Protein AF-A0A7X8X0U8-F1 (afdb_monomer_lite)

Secondary structure (DSSP, 8-state):
-GGGS-HHHHHHHHHHHHHHHHHH--SS--TTTT-TTSPEEEEESS--TTS-HHHHHT--TTT-EEEEEEEETTEEEEEEEEEEEEEE-SB-SSEEEEEEEEEESSSEES-SEEEEEETTS-EE--EEEEEEEEEEEEEEEEEEEEEEEEEEEE--------------EEEEEEEEEEEEEEEEEEEEEEEEEE-SPEEPSEEEEEEEEEE--TT--EEEEEEETTEE-TTSEEEB----EEEEEE--S-SSS-EEEEEEE--TTS-TT-TT-EEEETTSS-BPPEEEEEE-SSEEEEEEE-TT-SEEEEEE--TTPPP---SHHHH--

Foldseek 3Di:
DLVPDDPVVNVVVVVVVVVVVVVVPPDDDPPVVPPQFDKDKDFALDDDPPDDPLCVVQADSLQGKIWIATGHRNDGDGTQKMKGWRDWQQEDQFKTKTKIKMFGQFWFFPFPDKFKAFPVRDTDDWAKFKWWKDKDKDWDWAFDKDKDKDWDFDDDDDDDDDDDPDDTPTDIDIDIDGPGTDIDIDIDIDIGTDPRDTDGGGMIIMMMMTTDFSPTKIQMWTHDPNDTSRRHHIHDNPQPDKDKDFAPDDDFQAKDKDKAFDDPLADQQNQFKWKAAPVRRDTWAKAFPDDDRTITTMITRPRGDRIMMITGNDPPGGHPHDPVRRPPD

Radius of gyration: 32.29 Å; chains: 1; bounding box: 114×50×85 Å

pLDDT: mean 85.49, std 15.56, range [40.06, 98.56]

Structure (mmCIF, N/CA/C/O backbone):
data_AF-A0A7X8X0U8-F1
#
_entry.id   AF-A0A7X8X0U8-F1
#
loop_
_atom_site.group_PDB
_atom_site.id
_atom_site.type_symbol
_atom_site.label_atom_id
_atom_site.label_alt_id
_atom_site.label_comp_id
_atom_site.label_asym_id
_atom_site.label_entity_id
_atom_site.label_seq_id
_atom_site.pdbx_PDB_ins_code
_atom_site.Cartn_x
_atom_site.Cartn_y
_atom_site.Cartn_z
_atom_site.occupancy
_atom_site.B_iso_or_equiv
_atom_site.auth_seq_id
_atom_site.auth_comp_id
_atom_site.auth_asym_id
_atom_site.auth_atom_id
_atom_site.pdbx_PDB_model_num
ATOM 1 N N . MET A 1 1 ? -53.516 28.487 -14.483 1.00 54.44 1 MET A N 1
ATOM 2 C CA . MET A 1 1 ? -54.198 27.291 -15.034 1.00 54.44 1 MET A CA 1
ATOM 3 C C . MET A 1 1 ? -54.128 26.063 -14.123 1.00 54.44 1 MET A C 1
ATOM 5 O O . MET A 1 1 ? -55.122 25.364 -14.044 1.00 54.44 1 MET A O 1
ATOM 9 N N . VAL A 1 2 ? -53.037 25.809 -13.385 1.00 51.28 2 VAL A N 1
ATOM 10 C CA . VAL A 1 2 ? -52.905 24.590 -12.548 1.00 51.28 2 VAL A CA 1
ATOM 11 C C . VAL A 1 2 ? -53.812 24.581 -11.302 1.00 51.28 2 VAL A C 1
ATOM 13 O O . VAL A 1 2 ? -54.272 23.524 -10.877 1.00 51.28 2 VAL A O 1
ATOM 16 N N . ASN A 1 3 ? -54.145 25.741 -10.724 1.00 54.94 3 ASN A N 1
ATOM 17 C CA . ASN A 1 3 ? -54.883 25.795 -9.450 1.00 54.94 3 ASN A CA 1
ATOM 18 C C . ASN A 1 3 ? -56.341 25.307 -9.508 1.00 54.94 3 ASN A C 1
ATOM 20 O O . ASN A 1 3 ? -56.865 24.917 -8.469 1.00 54.94 3 ASN A O 1
ATOM 24 N N . THR A 1 4 ? -56.959 25.239 -10.688 1.00 61.75 4 THR A N 1
ATOM 25 C CA . THR A 1 4 ? -58.353 24.790 -10.877 1.00 61.75 4 THR A CA 1
ATOM 26 C C . THR A 1 4 ? -58.488 23.314 -11.262 1.00 61.75 4 THR A C 1
ATOM 28 O O . THR A 1 4 ? -59.598 22.847 -11.483 1.00 61.75 4 THR A O 1
ATOM 31 N N . MET A 1 5 ? -57.381 22.576 -11.369 1.00 64.19 5 MET A N 1
ATOM 32 C CA . MET A 1 5 ? -57.392 21.162 -11.764 1.00 64.19 5 MET A CA 1
ATOM 33 C C . MET A 1 5 ? -57.699 20.245 -10.569 1.00 64.19 5 MET A C 1
ATOM 35 O O . MET A 1 5 ? -57.265 20.528 -9.443 1.00 64.19 5 MET A O 1
ATOM 39 N N . ASP A 1 6 ? -58.419 19.144 -10.810 1.00 80.00 6 ASP A N 1
ATOM 40 C CA . ASP A 1 6 ? -58.679 18.136 -9.779 1.00 80.00 6 ASP A CA 1
ATOM 41 C C . ASP A 1 6 ? -57.383 17.396 -9.389 1.00 80.00 6 ASP A C 1
ATOM 43 O O . ASP A 1 6 ? -56.365 17.450 -10.087 1.00 80.00 6 ASP A O 1
ATOM 47 N N . LYS A 1 7 ? -57.392 16.735 -8.228 1.00 69.31 7 LYS A N 1
ATOM 48 C CA . LYS A 1 7 ? -56.208 16.091 -7.645 1.00 69.31 7 LYS A CA 1
ATOM 49 C C . LYS A 1 7 ? -55.600 15.003 -8.546 1.00 69.31 7 LYS A C 1
ATOM 51 O O . LYS A 1 7 ? -54.378 14.949 -8.648 1.00 69.31 7 LYS A O 1
ATOM 56 N N . GLN A 1 8 ? -56.405 14.175 -9.214 1.00 64.38 8 GLN A N 1
ATOM 57 C CA . GLN A 1 8 ? -55.912 13.191 -10.183 1.00 64.38 8 GLN A CA 1
ATOM 58 C C . GLN A 1 8 ? -55.347 13.864 -11.433 1.00 64.38 8 GLN A C 1
ATOM 60 O O . GLN A 1 8 ? -54.286 13.459 -11.908 1.00 64.38 8 GLN A O 1
ATOM 65 N N . THR A 1 9 ? -55.982 14.929 -11.931 1.00 63.75 9 THR A N 1
ATOM 66 C CA . THR A 1 9 ? -55.455 15.653 -13.098 1.00 63.75 9 THR A CA 1
ATOM 67 C C . THR A 1 9 ? -54.139 16.365 -12.779 1.00 63.75 9 THR A C 1
ATOM 69 O O . THR A 1 9 ? -53.249 16.404 -13.623 1.00 63.75 9 THR A O 1
ATOM 72 N N . LYS A 1 10 ? -53.971 16.893 -11.557 1.00 64.69 10 LYS A N 1
ATOM 73 C CA . LYS A 1 10 ? -52.706 17.492 -11.089 1.00 64.69 10 LYS A CA 1
ATOM 74 C C . LYS A 1 10 ? -51.582 16.464 -11.002 1.00 64.69 10 LYS A C 1
ATOM 76 O O . LYS A 1 10 ? -50.473 16.760 -11.434 1.00 64.69 10 LYS A O 1
ATOM 81 N N . ILE A 1 11 ? -51.872 15.266 -10.492 1.00 65.75 11 ILE A N 1
ATOM 82 C CA . ILE A 1 11 ? -50.902 14.163 -10.437 1.00 65.75 11 ILE A CA 1
ATOM 83 C C . ILE A 1 11 ? -50.503 13.742 -11.857 1.00 65.75 11 ILE A C 1
ATOM 85 O O . ILE A 1 11 ? -49.314 13.640 -12.140 1.00 65.75 11 ILE A O 1
ATOM 89 N N . GLY A 1 12 ? -51.467 13.594 -12.772 1.00 66.31 12 GLY A N 1
ATOM 90 C CA . GLY A 1 12 ? -51.188 13.279 -14.177 1.00 66.31 12 GLY A CA 1
ATOM 91 C C . GLY A 1 12 ? -50.388 14.369 -14.902 1.00 66.31 12 GLY A C 1
ATOM 92 O O . GLY A 1 12 ? -49.501 14.059 -15.693 1.00 66.31 12 GLY A O 1
ATOM 93 N N . PHE A 1 13 ? -50.644 15.644 -14.598 1.00 62.53 13 PHE A N 1
ATOM 94 C CA . PHE A 1 13 ? -49.919 16.770 -15.192 1.00 62.53 13 PHE A CA 1
ATOM 95 C C . PHE A 1 13 ? -48.481 16.881 -14.665 1.00 62.53 13 PHE A C 1
ATOM 97 O O . PHE A 1 13 ? -47.566 17.110 -15.451 1.00 62.53 13 PHE A O 1
ATOM 104 N N . LEU A 1 14 ? -48.253 16.644 -13.365 1.00 61.97 14 LEU A N 1
ATOM 105 C CA . LEU A 1 14 ? -46.899 16.517 -12.814 1.00 61.97 14 LEU A CA 1
ATOM 106 C C . LEU A 1 14 ? -46.156 15.333 -13.442 1.00 61.97 14 LEU A C 1
ATOM 108 O O . LEU A 1 14 ? -45.007 15.491 -13.836 1.00 61.97 14 LEU A O 1
ATOM 112 N N . PHE A 1 15 ? -46.816 14.185 -13.607 1.00 61.56 15 PHE A N 1
ATOM 113 C CA . PHE A 1 15 ? -46.208 13.004 -14.223 1.00 61.56 15 PHE A CA 1
ATOM 114 C C . PHE A 1 15 ? -45.831 13.241 -15.697 1.00 61.56 15 PHE A C 1
ATOM 116 O O . PHE A 1 15 ? -44.768 12.814 -16.135 1.00 61.56 15 PHE A O 1
ATOM 123 N N . MET A 1 16 ? -46.649 13.984 -16.458 1.00 58.84 16 MET A N 1
ATOM 124 C CA . MET A 1 16 ? -46.323 14.368 -17.840 1.00 58.84 16 MET A CA 1
ATOM 125 C C . MET A 1 16 ? -45.192 15.396 -17.939 1.00 58.84 16 MET A C 1
ATOM 127 O O . MET A 1 16 ? -44.377 15.293 -18.851 1.00 58.84 16 MET A O 1
ATOM 131 N N . ILE A 1 17 ? -45.099 16.355 -17.011 1.00 64.75 17 ILE A N 1
ATOM 132 C CA . ILE A 1 17 ? -43.946 17.269 -16.949 1.00 64.75 17 ILE A CA 1
ATOM 133 C C . ILE A 1 17 ? -42.670 16.480 -16.626 1.00 64.75 17 ILE A C 1
ATOM 135 O O . ILE A 1 17 ? -41.650 16.690 -17.272 1.00 64.75 17 ILE A O 1
ATOM 139 N N . PHE A 1 18 ? -42.741 15.524 -15.698 1.00 57.84 18 PHE A N 1
ATOM 140 C CA . PHE A 1 18 ? -41.637 14.614 -15.382 1.00 57.84 18 PHE A CA 1
ATOM 141 C C . PHE A 1 18 ? -41.190 13.788 -16.598 1.00 57.84 18 PHE A C 1
ATOM 143 O O . PHE A 1 18 ? -39.995 13.690 -16.865 1.00 57.84 18 PHE A O 1
ATOM 150 N N . LEU A 1 19 ? -42.138 13.244 -17.370 1.00 54.75 19 LEU A N 1
ATOM 151 C CA . LEU A 1 19 ? -41.837 12.487 -18.587 1.00 54.75 19 LEU A CA 1
ATOM 152 C C . LEU A 1 19 ? -41.212 13.378 -19.674 1.00 54.75 19 LEU A C 1
ATOM 154 O O . LEU A 1 19 ? -40.294 12.954 -20.370 1.00 54.75 19 LEU A O 1
ATOM 158 N N . ALA A 1 20 ? -41.676 14.625 -19.798 1.00 55.94 20 ALA A N 1
ATOM 159 C CA . ALA A 1 20 ? -41.138 15.592 -20.750 1.00 55.94 20 ALA A CA 1
ATOM 160 C C . ALA A 1 20 ? -39.716 16.047 -20.379 1.00 55.94 20 ALA A C 1
ATOM 162 O O . ALA A 1 20 ? -38.876 16.171 -21.264 1.00 55.94 20 ALA A O 1
ATOM 163 N N . VAL A 1 21 ? -39.412 16.235 -19.090 1.00 56.56 21 VAL A N 1
ATOM 164 C CA . VAL A 1 21 ? -38.047 16.550 -18.629 1.00 56.56 21 VAL A CA 1
ATOM 165 C C . VAL A 1 21 ? -37.110 15.358 -18.848 1.00 56.56 21 VAL A C 1
ATOM 167 O O . VAL A 1 21 ? -36.001 15.552 -19.332 1.00 56.56 21 VAL A O 1
ATOM 170 N N . ALA A 1 22 ? -37.566 14.124 -18.606 1.00 54.00 22 ALA A N 1
ATOM 171 C CA . ALA A 1 22 ? -36.782 12.918 -18.894 1.00 54.00 22 ALA A CA 1
ATOM 172 C C . ALA A 1 22 ? -36.497 12.721 -20.400 1.00 54.00 22 ALA A C 1
ATOM 174 O O . ALA A 1 22 ? -35.446 12.201 -20.762 1.00 54.00 22 ALA A O 1
ATOM 175 N N . LEU A 1 23 ? -37.405 13.162 -21.283 1.00 50.59 23 LEU A N 1
ATOM 176 C CA . LEU A 1 23 ? -37.258 13.054 -22.741 1.00 50.59 23 LEU A CA 1
ATOM 177 C C . LEU A 1 23 ? -36.389 14.157 -23.372 1.00 50.59 23 LEU A C 1
ATOM 179 O O . LEU A 1 23 ? -35.882 13.955 -24.470 1.00 50.59 23 LEU A O 1
ATOM 183 N N . PHE A 1 24 ? -36.196 15.307 -22.715 1.00 48.81 24 PHE A N 1
ATOM 184 C CA . PHE A 1 24 ? -35.414 16.427 -23.270 1.00 48.81 24 PHE A CA 1
ATOM 185 C C . PHE A 1 24 ? -33.920 16.413 -22.904 1.00 48.81 24 PHE A C 1
ATOM 187 O O . PHE A 1 24 ? -33.160 17.199 -23.465 1.00 48.81 24 PHE A O 1
ATOM 194 N N . VAL A 1 25 ? -33.477 15.515 -22.017 1.00 47.53 25 VAL A N 1
ATOM 195 C CA . VAL A 1 25 ? -32.057 15.372 -21.620 1.00 47.53 25 VAL A CA 1
ATOM 196 C C . VAL A 1 25 ? -31.342 14.264 -22.422 1.00 47.53 25 VAL A C 1
ATOM 198 O O . VAL A 1 25 ? -30.191 13.937 -22.160 1.00 47.53 25 VAL A O 1
ATOM 201 N N . SER A 1 26 ? -31.975 13.696 -23.457 1.00 45.81 26 SER A N 1
ATOM 202 C CA . SER A 1 26 ? -31.364 12.660 -24.301 1.00 45.81 26 SER A CA 1
ATOM 203 C C . SER A 1 26 ? -30.387 13.243 -25.334 1.00 45.81 26 SER A C 1
ATOM 205 O O . SER A 1 26 ? -30.627 13.206 -26.541 1.00 45.81 26 SER A O 1
ATOM 207 N N . ALA A 1 27 ? -29.269 13.770 -24.851 1.00 42.53 27 ALA A N 1
ATOM 208 C CA . ALA A 1 27 ? -28.012 13.783 -25.580 1.00 42.53 27 ALA A CA 1
ATOM 209 C C . ALA A 1 27 ? -26.990 13.046 -24.699 1.00 42.53 27 ALA A C 1
ATOM 211 O O . ALA A 1 27 ? -26.450 13.600 -23.752 1.00 42.53 27 ALA A O 1
ATOM 212 N N . GLU A 1 28 ? -26.828 11.753 -24.986 1.00 47.66 28 GLU A N 1
ATOM 213 C CA . GLU A 1 28 ? -25.735 10.865 -24.543 1.00 47.66 28 GLU A CA 1
ATOM 214 C C . GLU A 1 28 ? -25.549 10.555 -23.046 1.00 47.66 28 GLU A C 1
ATOM 216 O O . GLU A 1 28 ? -24.539 9.969 -22.669 1.00 47.66 28 GLU A O 1
ATOM 221 N N . VAL A 1 29 ? -26.536 10.822 -22.192 1.00 45.25 29 VAL A N 1
ATOM 222 C CA . VAL A 1 29 ? -26.504 10.343 -20.799 1.00 45.25 29 VAL A CA 1
ATOM 223 C C . VAL A 1 29 ? -26.974 8.883 -20.751 1.00 45.25 29 VAL A C 1
ATOM 225 O O . VAL A 1 29 ? -28.044 8.543 -21.268 1.00 45.25 29 VAL A O 1
ATOM 228 N N . SER A 1 30 ? -26.169 7.993 -20.169 1.00 49.19 30 SER A N 1
ATOM 229 C CA . SER A 1 30 ? -26.500 6.566 -20.080 1.00 49.19 30 SER A CA 1
ATOM 2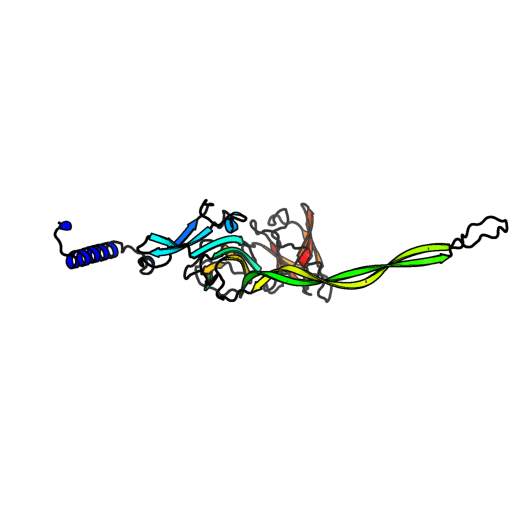30 C C . SER A 1 30 ? -27.775 6.364 -19.245 1.00 49.19 30 SER A C 1
ATOM 232 O O . SER A 1 30 ? -28.005 7.064 -18.262 1.00 49.19 30 SER A O 1
ATOM 234 N N . ALA A 1 31 ? -28.631 5.393 -19.589 1.00 49.25 31 ALA A N 1
ATOM 235 C CA . ALA A 1 31 ? -29.914 5.178 -18.897 1.00 49.25 31 ALA A CA 1
ATOM 236 C C . ALA A 1 31 ? -29.784 4.914 -17.375 1.00 49.25 31 ALA A C 1
ATOM 238 O O . ALA A 1 31 ? -30.769 5.020 -16.644 1.00 49.25 31 ALA A O 1
ATOM 239 N N . LEU A 1 32 ? -28.578 4.592 -16.892 1.00 47.44 32 LEU A N 1
ATOM 240 C CA . LEU A 1 32 ? -28.264 4.394 -15.477 1.00 47.44 32 LEU A CA 1
ATOM 241 C C . LEU A 1 32 ? -28.114 5.721 -14.703 1.00 47.44 32 LEU A C 1
ATOM 243 O O . LEU A 1 32 ? -28.399 5.763 -13.508 1.00 47.44 32 LEU A O 1
ATOM 247 N N . GLU A 1 33 ? -27.728 6.808 -15.374 1.00 50.94 33 GLU A N 1
ATOM 248 C CA . GLU A 1 33 ? -27.554 8.151 -14.790 1.00 50.94 33 GLU A CA 1
ATOM 249 C C . GLU A 1 33 ? -28.877 8.919 -14.629 1.00 50.94 33 GLU A C 1
ATOM 251 O O . GLU A 1 33 ? -28.925 9.949 -13.963 1.00 50.94 33 GLU A O 1
ATOM 256 N N . LEU A 1 34 ? -29.980 8.400 -15.178 1.00 58.16 34 LEU A N 1
ATOM 257 C CA . LEU A 1 34 ? -31.311 9.006 -15.061 1.00 58.16 34 LEU A CA 1
ATOM 258 C C . LEU A 1 34 ? -32.168 8.414 -13.933 1.00 58.16 34 LEU A C 1
ATOM 260 O O . LEU A 1 34 ? -33.324 8.809 -13.798 1.00 58.16 34 LEU A O 1
ATOM 264 N N . ASN A 1 35 ? -31.652 7.481 -13.122 1.00 70.62 35 ASN A N 1
ATOM 265 C CA . ASN A 1 35 ? -32.409 6.932 -11.997 1.00 70.62 35 ASN A CA 1
ATOM 266 C C . ASN A 1 35 ? -32.387 7.908 -10.798 1.00 70.62 35 ASN A C 1
ATOM 268 O O . ASN A 1 35 ? -31.367 7.985 -10.113 1.00 70.62 35 ASN A O 1
ATOM 272 N N . PRO A 1 36 ? -33.504 8.592 -10.471 1.00 70.50 36 PRO A N 1
ATOM 273 C CA . PRO A 1 36 ? -33.565 9.566 -9.373 1.00 70.50 36 PRO A CA 1
ATOM 274 C C . PRO A 1 36 ? -33.383 8.964 -7.972 1.00 70.50 36 PRO A C 1
ATOM 276 O O . PRO A 1 36 ? -33.375 9.714 -6.995 1.00 70.50 36 PRO A O 1
ATOM 279 N N . PHE A 1 37 ? -33.309 7.635 -7.870 1.00 74.44 37 PHE A N 1
ATOM 280 C CA . PHE A 1 37 ? -33.141 6.882 -6.627 1.00 74.44 37 PHE A CA 1
ATOM 281 C C . PHE A 1 37 ? -31.811 6.123 -6.562 1.00 74.44 37 PHE A C 1
ATOM 283 O O . PHE A 1 37 ? -31.564 5.403 -5.596 1.00 74.44 37 PHE A O 1
ATOM 290 N N . ALA A 1 38 ? -30.966 6.214 -7.593 1.00 81.06 38 ALA A N 1
ATOM 291 C CA . ALA A 1 38 ? -29.637 5.623 -7.528 1.00 81.06 38 ALA A CA 1
ATOM 292 C C . ALA A 1 38 ? -28.764 6.463 -6.597 1.00 81.06 38 ALA A C 1
ATOM 294 O O . ALA A 1 38 ? -28.714 7.676 -6.760 1.00 81.06 38 ALA A O 1
ATOM 295 N N . ASN A 1 39 ? -28.055 5.812 -5.671 1.00 87.69 39 ASN A N 1
ATOM 296 C CA . ASN A 1 39 ? -27.089 6.475 -4.794 1.00 87.69 39 ASN A CA 1
ATOM 297 C C . ASN A 1 39 ? -26.143 7.377 -5.602 1.00 87.69 39 ASN A C 1
ATOM 299 O O . ASN A 1 39 ? -25.750 7.026 -6.725 1.00 87.69 39 ASN A O 1
ATOM 303 N N . SER A 1 40 ? -25.754 8.508 -5.028 1.00 90.69 40 SER A N 1
ATOM 304 C CA . SER A 1 40 ? -24.788 9.424 -5.620 1.00 90.69 40 SER A CA 1
ATOM 305 C C . SER A 1 40 ? -23.364 9.063 -5.199 1.00 90.69 40 SER A C 1
ATOM 307 O O . SER A 1 40 ? -23.134 8.405 -4.182 1.00 90.69 40 SER A O 1
ATOM 309 N N . LYS A 1 41 ? -22.410 9.473 -6.038 1.00 93.50 41 LYS A N 1
ATOM 310 C CA . LYS A 1 41 ? -20.974 9.449 -5.769 1.00 93.50 41 LYS A CA 1
ATOM 311 C C . LYS A 1 41 ? -20.456 10.858 -6.021 1.00 93.50 41 LYS A C 1
ATOM 313 O O . LYS A 1 41 ? -20.631 11.361 -7.130 1.00 93.50 41 LYS A O 1
ATOM 318 N N . THR A 1 42 ? -19.791 11.440 -5.034 1.00 93.56 42 THR A N 1
ATOM 319 C CA . THR A 1 42 ? -19.212 12.780 -5.125 1.00 93.56 42 THR A CA 1
ATOM 320 C C . THR A 1 42 ? -17.737 12.719 -4.753 1.00 93.56 42 THR A C 1
ATOM 322 O O . THR A 1 42 ? -17.389 12.259 -3.670 1.00 93.56 42 THR A O 1
ATOM 325 N N . PHE A 1 43 ? -16.870 13.182 -5.652 1.00 94.88 43 PHE A N 1
ATOM 326 C CA . PHE A 1 43 ? -15.442 13.337 -5.389 1.00 94.88 43 PHE A CA 1
ATOM 327 C C . PHE A 1 43 ? -15.161 14.720 -4.805 1.00 94.88 43 PHE A C 1
ATOM 329 O O . PHE A 1 43 ? -15.627 15.732 -5.336 1.00 94.88 43 PHE A O 1
ATOM 336 N N . VAL A 1 44 ? -14.394 14.767 -3.720 1.00 94.88 44 VAL A N 1
ATOM 337 C CA . VAL A 1 44 ? -14.046 16.000 -3.023 1.00 94.88 44 VAL A CA 1
ATOM 338 C C . VAL A 1 44 ? -12.520 16.100 -2.881 1.00 94.88 44 VAL A C 1
ATOM 340 O O . VAL A 1 44 ? -11.941 15.388 -2.064 1.00 94.88 44 VAL A O 1
ATOM 343 N N . PRO A 1 45 ? -11.852 16.978 -3.653 1.00 93.38 45 PRO A N 1
ATOM 344 C CA . PRO A 1 45 ? -10.387 17.072 -3.678 1.00 93.38 45 PRO A CA 1
ATOM 345 C C . PRO A 1 45 ? -9.785 17.831 -2.487 1.00 93.38 45 PRO A C 1
ATOM 347 O O . PRO A 1 45 ? -8.569 17.884 -2.343 1.00 93.38 45 PRO A O 1
ATOM 350 N N . GLU A 1 46 ? -10.615 18.451 -1.650 1.00 94.00 46 GLU A N 1
ATOM 351 C CA . GLU A 1 46 ? -10.200 19.281 -0.519 1.00 94.00 46 GLU A CA 1
ATOM 352 C C . GLU A 1 46 ? -11.029 18.933 0.717 1.00 94.00 46 GLU A C 1
ATOM 354 O O . GLU A 1 46 ? -12.187 18.521 0.608 1.00 94.00 46 GLU A O 1
ATOM 359 N N . LEU A 1 47 ? -10.457 19.138 1.902 1.00 93.19 47 LEU A N 1
ATOM 360 C CA . LEU A 1 47 ? -11.179 18.914 3.147 1.00 93.19 47 LEU A CA 1
ATOM 361 C C . LEU A 1 47 ? -12.377 19.848 3.280 1.00 93.19 47 LEU A C 1
ATOM 363 O O . LEU A 1 47 ? -12.287 21.055 3.053 1.00 93.19 47 LEU A O 1
ATOM 367 N N . LYS A 1 48 ? -13.491 19.281 3.736 1.00 92.62 48 LYS A N 1
ATOM 368 C CA . LYS A 1 48 ? -14.679 20.030 4.135 1.00 92.62 48 LYS A CA 1
ATOM 369 C C . LYS A 1 48 ? -14.975 19.808 5.608 1.00 92.62 48 LYS A C 1
ATOM 371 O O . LYS A 1 48 ? -14.650 18.770 6.182 1.00 92.62 48 LYS A O 1
ATOM 376 N N . GLU A 1 49 ? -15.608 20.804 6.216 1.00 91.31 49 GLU A N 1
ATOM 377 C CA . GLU A 1 49 ? -15.968 20.781 7.636 1.00 91.31 49 GLU A CA 1
ATOM 378 C C . GLU A 1 49 ? -16.880 19.594 7.975 1.00 91.31 49 GLU A C 1
ATOM 380 O O . GLU A 1 49 ? -16.710 18.964 9.016 1.00 91.31 49 GLU A O 1
ATOM 385 N N . ASP A 1 50 ? -17.775 19.234 7.053 1.00 89.69 50 ASP A N 1
ATOM 386 C CA . ASP A 1 50 ? -18.763 18.168 7.201 1.00 89.69 50 ASP A CA 1
ATOM 387 C C . ASP A 1 50 ? -18.212 16.748 6.968 1.00 89.69 50 ASP A C 1
ATOM 389 O O . ASP A 1 50 ? -18.980 15.792 7.031 1.00 89.69 50 ASP A O 1
ATOM 393 N N . MET A 1 51 ? -16.919 16.578 6.676 1.00 92.94 51 MET A N 1
ATOM 394 C CA . MET A 1 51 ? -16.271 15.259 6.587 1.00 92.94 51 MET A CA 1
ATOM 395 C C . MET A 1 51 ? -16.011 14.656 7.970 1.00 92.94 51 MET A C 1
ATOM 397 O O . MET A 1 51 ? -15.833 15.396 8.940 1.00 92.94 51 MET A O 1
ATOM 401 N N . SER A 1 52 ? -15.917 13.325 8.051 1.00 95.38 52 SER A N 1
ATOM 402 C CA . SER A 1 52 ? -15.464 12.658 9.277 1.00 95.38 52 SER A CA 1
ATOM 403 C C . SER A 1 52 ? -14.055 13.099 9.692 1.00 95.38 52 SER A C 1
ATOM 405 O O . SER A 1 52 ? -13.147 13.168 8.861 1.00 95.38 52 SER A O 1
ATOM 407 N N . ASP A 1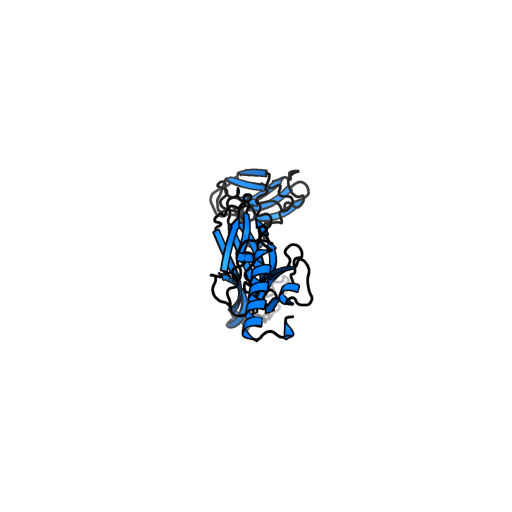 53 ? -13.856 13.345 10.989 1.00 96.75 53 ASP A N 1
ATOM 408 C CA . ASP A 1 53 ? -12.549 13.700 11.551 1.00 96.75 53 ASP A CA 1
ATOM 409 C C . ASP A 1 53 ? -11.521 12.574 11.373 1.00 96.75 53 ASP A C 1
ATOM 411 O O . ASP A 1 53 ? -10.353 12.854 11.105 1.00 96.75 53 ASP A O 1
ATOM 415 N N . PHE A 1 54 ? -11.968 11.314 11.385 1.00 96.81 54 PHE A N 1
ATOM 416 C CA . PHE A 1 54 ? -11.132 10.146 11.100 1.00 96.81 54 PHE A CA 1
ATOM 417 C C . PHE A 1 54 ? -10.450 10.218 9.725 1.00 96.81 54 PHE A C 1
ATOM 419 O O . PHE A 1 54 ? -9.283 9.850 9.582 1.00 96.81 54 PHE A O 1
ATOM 426 N N . LEU A 1 55 ? -11.154 10.736 8.710 1.00 95.38 55 LEU A N 1
ATOM 427 C CA . LEU A 1 55 ? -10.603 10.908 7.361 1.00 95.38 55 LEU A CA 1
ATOM 428 C C . LEU A 1 55 ? -9.722 12.154 7.233 1.00 95.38 55 LEU A C 1
ATOM 430 O O . LEU A 1 55 ? -8.859 12.192 6.358 1.00 95.38 55 LEU A O 1
ATOM 434 N N . LYS A 1 56 ? -9.935 13.171 8.079 1.00 94.81 56 LYS A N 1
ATOM 435 C CA . LYS A 1 56 ? -9.151 14.416 8.060 1.00 94.81 56 LYS A CA 1
ATOM 436 C C . LYS A 1 56 ? -7.727 14.214 8.569 1.00 94.81 56 LYS A C 1
ATOM 438 O O . LYS A 1 56 ? -6.840 14.932 8.120 1.00 94.81 56 LYS A O 1
ATOM 443 N N . GLU A 1 57 ? -7.525 13.268 9.487 1.00 93.88 57 GLU A N 1
ATOM 444 C CA . GLU A 1 57 ? -6.234 13.004 10.135 1.00 93.88 57 GLU A CA 1
ATOM 445 C C . GLU A 1 57 ? -5.109 12.714 9.128 1.00 93.88 57 GLU A C 1
ATOM 447 O O . GLU A 1 57 ? -4.055 13.336 9.204 1.00 93.88 57 GLU A O 1
ATOM 452 N N . ASP A 1 58 ? -5.378 11.860 8.134 1.00 91.38 58 ASP A N 1
ATOM 453 C CA . ASP A 1 58 ? -4.406 11.435 7.112 1.00 91.38 58 ASP A CA 1
ATOM 454 C C . ASP A 1 58 ? -4.861 11.821 5.703 1.00 91.38 58 ASP A C 1
ATOM 456 O O . ASP A 1 58 ? -4.694 11.079 4.730 1.00 91.38 58 ASP A O 1
ATOM 460 N N . PHE A 1 59 ? -5.519 12.973 5.585 1.00 94.00 59 PHE A N 1
ATOM 461 C CA . PHE A 1 59 ? -6.039 13.417 4.304 1.00 94.00 59 PHE A CA 1
ATOM 462 C C . PHE A 1 59 ? -4.916 13.640 3.290 1.00 94.00 59 PHE A C 1
ATOM 464 O O . PHE A 1 59 ? -4.032 14.479 3.477 1.00 94.00 59 PHE A O 1
ATOM 471 N N . ASN A 1 60 ? -5.015 12.942 2.161 1.00 92.75 60 ASN A N 1
ATOM 472 C CA . ASN A 1 60 ? -4.112 13.108 1.039 1.00 92.75 60 ASN A CA 1
ATOM 473 C C . ASN A 1 60 ? -4.821 13.859 -0.095 1.00 92.75 60 ASN A C 1
ATOM 475 O O . ASN A 1 60 ? -5.692 13.317 -0.778 1.00 92.75 60 ASN A O 1
ATOM 479 N N . SER A 1 61 ? -4.425 15.113 -0.326 1.00 92.12 61 SER A N 1
ATOM 480 C CA . SER A 1 61 ? -5.034 15.973 -1.352 1.00 92.12 61 SER A CA 1
ATOM 481 C C . SER A 1 61 ? -4.865 15.450 -2.778 1.00 92.12 61 SER A C 1
ATOM 483 O O . SER A 1 61 ? -5.636 15.833 -3.656 1.00 92.12 61 SER A O 1
ATOM 485 N N . LYS A 1 62 ? -3.900 14.552 -3.022 1.00 90.75 62 LYS A N 1
ATOM 486 C CA . LYS A 1 62 ? -3.749 13.876 -4.315 1.00 90.75 62 LYS A CA 1
ATOM 487 C C . LYS A 1 62 ? -4.941 12.969 -4.621 1.00 90.75 62 LYS A C 1
ATOM 489 O O . LYS A 1 62 ? -5.360 12.895 -5.772 1.00 90.75 62 LYS A O 1
ATOM 494 N N . TYR A 1 63 ? -5.469 12.291 -3.604 1.00 92.56 63 TYR A N 1
ATOM 495 C CA . TYR A 1 63 ? -6.516 11.284 -3.762 1.00 92.56 63 TYR A CA 1
ATOM 496 C C . TYR A 1 63 ? -7.893 11.758 -3.306 1.00 92.56 63 TYR A C 1
ATOM 498 O O . TYR A 1 63 ? -8.887 11.153 -3.690 1.00 92.56 63 TYR A O 1
ATOM 506 N N . GLY A 1 64 ? -7.983 12.830 -2.519 1.00 94.06 64 GLY A N 1
ATOM 507 C CA . GLY A 1 64 ? -9.258 13.388 -2.078 1.00 94.06 64 GLY A CA 1
ATOM 508 C C . GLY A 1 64 ? -10.117 12.409 -1.263 1.00 94.06 64 GLY A C 1
ATOM 509 O O . GLY A 1 64 ? -9.670 11.352 -0.819 1.00 94.06 64 GLY A O 1
ATOM 510 N N . VAL A 1 65 ? -11.388 12.766 -1.083 1.00 96.56 65 VAL A N 1
ATOM 511 C CA . VAL A 1 65 ? -12.406 11.932 -0.430 1.00 96.56 65 VAL A CA 1
ATOM 512 C C . VAL A 1 65 ? -13.524 11.632 -1.418 1.00 96.56 65 VAL A C 1
ATOM 514 O O . VAL A 1 65 ? -14.021 12.530 -2.099 1.00 96.56 65 VAL A O 1
ATOM 517 N N . ILE A 1 66 ? -13.966 10.379 -1.470 1.00 96.25 66 ILE A N 1
ATOM 518 C CA . ILE A 1 66 ? -15.172 9.985 -2.195 1.00 96.25 66 ILE A CA 1
ATOM 519 C C . ILE A 1 66 ? -16.311 9.803 -1.198 1.00 96.25 66 ILE A C 1
ATOM 521 O O . ILE A 1 66 ? -16.223 9.002 -0.270 1.00 96.25 66 ILE A O 1
ATOM 525 N N . GLN A 1 67 ? -17.398 10.536 -1.415 1.00 96.00 67 GLN A N 1
ATOM 526 C CA . GLN A 1 67 ? -18.605 10.484 -0.601 1.00 96.00 67 GLN A CA 1
ATOM 527 C C . GLN A 1 67 ? -19.699 9.738 -1.360 1.00 96.00 67 GLN A C 1
ATOM 529 O O . GLN A 1 67 ? -20.002 10.060 -2.513 1.00 96.00 67 GLN A O 1
ATOM 534 N N . LEU A 1 68 ? -20.298 8.745 -0.709 1.00 95.50 68 LEU A N 1
ATOM 535 C CA . LEU A 1 68 ? -21.452 8.014 -1.212 1.00 95.50 68 LEU A CA 1
ATOM 536 C C . LEU A 1 68 ? -22.675 8.386 -0.383 1.00 95.50 68 LEU A C 1
ATOM 538 O O . LEU A 1 68 ? -22.672 8.225 0.839 1.00 95.50 68 LEU A O 1
ATOM 542 N N . SER A 1 69 ? -23.736 8.824 -1.053 1.00 94.31 69 SER A N 1
ATOM 543 C CA . SER A 1 69 ? -24.974 9.253 -0.401 1.00 94.31 69 SER A CA 1
ATOM 544 C C . SER A 1 69 ? -26.186 8.591 -1.041 1.00 94.31 69 SER A C 1
ATOM 546 O O . SER A 1 69 ? -26.197 8.253 -2.226 1.00 94.31 69 SER A O 1
ATOM 548 N N . LYS A 1 70 ? -27.246 8.404 -0.256 1.00 90.62 70 LYS A N 1
ATOM 549 C CA . LYS A 1 70 ? -28.558 8.049 -0.794 1.00 90.62 70 LYS A CA 1
ATOM 550 C C . LYS A 1 70 ? -29.098 9.225 -1.584 1.00 90.62 70 LYS A C 1
ATOM 552 O O . LYS A 1 70 ? -28.917 10.381 -1.200 1.00 90.62 70 LYS A O 1
ATOM 557 N N . THR A 1 71 ? -29.828 8.913 -2.642 1.00 86.00 71 THR A N 1
ATOM 558 C CA . THR A 1 71 ? -30.509 9.917 -3.451 1.00 86.00 71 THR A CA 1
ATOM 559 C C . THR A 1 71 ? -32.003 9.649 -3.440 1.00 86.00 71 THR A C 1
ATOM 561 O O . THR A 1 71 ? -32.454 8.518 -3.624 1.00 86.00 71 THR A O 1
ATOM 564 N N . MET A 1 72 ? -32.780 10.704 -3.227 1.00 82.75 72 MET A N 1
ATOM 565 C CA . MET A 1 72 ? -34.229 10.684 -3.341 1.00 82.75 72 MET A CA 1
ATOM 566 C C . MET A 1 72 ? -34.648 11.845 -4.232 1.00 82.75 72 MET A C 1
ATOM 568 O O . MET A 1 72 ? -34.455 13.004 -3.872 1.00 82.75 72 MET A O 1
ATOM 572 N N . LEU A 1 73 ? -35.242 11.546 -5.390 1.00 78.38 73 LEU A N 1
ATOM 573 C CA . LEU A 1 73 ? -35.692 12.570 -6.342 1.00 78.38 73 LEU A CA 1
ATOM 574 C C . LEU A 1 73 ? -34.564 13.552 -6.719 1.00 78.38 73 LEU A C 1
ATOM 576 O O . LEU A 1 73 ? -34.775 14.760 -6.694 1.00 78.38 73 LEU A O 1
ATOM 580 N N . TRP A 1 74 ? -33.378 13.030 -7.052 1.00 69.75 74 TRP A N 1
ATOM 581 C CA . TRP A 1 74 ? -32.161 13.799 -7.389 1.00 69.75 74 TRP A CA 1
ATOM 582 C C . TRP A 1 74 ? -31.549 14.644 -6.259 1.00 69.75 74 TRP A C 1
ATOM 584 O O . TRP A 1 74 ? -30.562 15.335 -6.499 1.00 69.75 74 TRP A O 1
ATOM 594 N N . PHE A 1 75 ? -32.074 14.575 -5.034 1.00 77.81 75 PHE A N 1
ATOM 595 C CA . PHE A 1 75 ? -31.469 15.221 -3.868 1.00 77.81 75 PHE A CA 1
ATOM 596 C C . PHE A 1 75 ? -30.729 14.193 -3.014 1.00 77.81 75 PHE A C 1
ATOM 598 O O . PHE A 1 75 ? -31.266 13.119 -2.730 1.00 77.81 75 PHE A O 1
ATOM 605 N N . GLU A 1 76 ? -29.504 14.521 -2.606 1.00 84.12 76 GLU A N 1
ATOM 606 C CA . GLU A 1 76 ? -28.762 13.734 -1.619 1.00 84.12 76 GLU A CA 1
ATOM 607 C C . GLU A 1 76 ? -29.437 13.854 -0.248 1.00 84.12 76 GLU A C 1
ATOM 609 O O . GLU A 1 76 ? -29.841 14.950 0.149 1.00 84.12 76 GLU A O 1
ATOM 614 N N . THR A 1 77 ? -29.596 12.733 0.459 1.00 86.38 77 THR A N 1
ATOM 615 C CA . THR A 1 77 ? -30.267 12.709 1.769 1.00 86.38 77 THR A CA 1
ATOM 616 C C . THR A 1 77 ? -29.332 12.273 2.889 1.00 86.38 77 THR A C 1
ATOM 618 O O . THR A 1 77 ? -28.902 13.102 3.684 1.00 86.38 77 THR A O 1
ATOM 621 N N . ASP A 1 78 ? -28.996 10.983 2.938 1.00 90.19 78 ASP A N 1
ATOM 622 C CA . ASP A 1 78 ? -28.171 10.397 3.992 1.00 90.19 78 ASP A CA 1
ATOM 623 C C . ASP A 1 78 ? -26.833 9.974 3.402 1.00 90.19 78 ASP A C 1
ATOM 625 O O . ASP A 1 78 ? -26.802 9.357 2.331 1.00 90.19 78 ASP A O 1
ATOM 629 N N . ARG A 1 79 ? -25.745 10.204 4.135 1.00 93.81 79 ARG A N 1
ATOM 630 C CA . ARG A 1 79 ? -24.465 9.576 3.813 1.00 93.81 79 ARG A CA 1
ATOM 631 C C . ARG A 1 79 ? -24.551 8.073 4.048 1.00 93.81 79 ARG A C 1
ATOM 633 O O . ARG A 1 79 ? -25.140 7.609 5.022 1.00 93.81 79 ARG A O 1
ATOM 640 N N . ILE A 1 80 ? -23.974 7.324 3.123 1.00 95.75 80 ILE A N 1
ATOM 641 C CA . ILE A 1 80 ? -23.838 5.869 3.182 1.00 95.75 80 ILE A CA 1
ATOM 642 C C . ILE A 1 80 ? -22.436 5.544 3.666 1.00 95.75 80 ILE A C 1
ATOM 644 O O . ILE A 1 80 ? -22.268 4.820 4.646 1.00 95.75 80 ILE A O 1
ATOM 648 N N . ALA A 1 81 ? -21.446 6.127 2.995 1.00 97.62 81 ALA A N 1
ATOM 649 C CA . ALA A 1 81 ? -20.053 5.928 3.318 1.00 97.62 81 ALA A CA 1
ATOM 650 C C . ALA A 1 81 ? -19.184 7.078 2.802 1.00 97.62 81 ALA A C 1
ATOM 652 O O . ALA A 1 81 ? -19.538 7.761 1.839 1.00 97.62 81 ALA A O 1
ATOM 653 N N . GLU A 1 82 ? -18.033 7.260 3.429 1.00 97.62 82 GLU A N 1
ATOM 654 C CA . GLU A 1 82 ? -16.938 8.073 2.913 1.00 97.62 82 GLU A CA 1
ATOM 655 C C . GLU A 1 82 ? -15.684 7.225 2.800 1.00 97.62 82 GLU A C 1
ATOM 657 O O . GLU A 1 82 ? -15.436 6.367 3.644 1.00 97.62 82 GLU A O 1
ATOM 662 N N . TYR A 1 83 ? -14.879 7.500 1.783 1.00 97.75 83 TYR A N 1
ATOM 663 C CA . TYR A 1 83 ? -13.635 6.797 1.546 1.00 97.75 83 TYR A CA 1
ATOM 664 C C . TYR A 1 83 ? -12.520 7.787 1.226 1.00 97.75 83 TYR A C 1
ATOM 666 O O . TYR A 1 83 ? -12.740 8.754 0.499 1.00 97.75 83 TYR A O 1
ATOM 674 N N . SER A 1 84 ? -11.319 7.520 1.726 1.00 96.12 84 SER A N 1
ATOM 675 C CA . SER A 1 84 ? -10.096 8.262 1.421 1.00 96.12 84 SER A CA 1
ATOM 676 C C . SER A 1 84 ? -8.972 7.275 1.141 1.00 96.12 84 SER A C 1
ATOM 678 O O . SER A 1 84 ? -8.849 6.271 1.848 1.00 96.12 84 SER A O 1
ATOM 680 N N . LEU A 1 85 ? -8.147 7.561 0.138 1.00 95.31 85 LEU A N 1
ATOM 681 C CA . LEU A 1 85 ? -6.881 6.867 -0.043 1.00 95.31 85 LEU A CA 1
ATOM 682 C C . LEU A 1 85 ? -5.787 7.689 0.638 1.00 95.31 85 LEU A C 1
ATOM 684 O O . LEU A 1 85 ? -5.638 8.878 0.364 1.00 95.31 85 LEU A O 1
ATOM 688 N N . THR A 1 86 ? -5.044 7.064 1.543 1.00 94.44 86 THR A N 1
ATOM 689 C CA . THR A 1 86 ? -3.987 7.726 2.316 1.00 94.44 86 THR A CA 1
ATOM 690 C C . THR A 1 86 ? -2.630 7.520 1.649 1.00 94.44 86 THR A C 1
ATOM 692 O O . THR A 1 86 ? -1.843 8.462 1.533 1.00 94.44 86 THR A O 1
ATOM 695 N N . GLU A 1 87 ? -2.396 6.319 1.117 1.00 93.50 87 GLU A N 1
ATOM 696 C CA . GLU A 1 87 ? -1.141 5.905 0.493 1.00 93.50 87 GLU A CA 1
ATOM 697 C C . GLU A 1 87 ? -1.400 5.013 -0.730 1.00 93.50 87 GLU A C 1
ATOM 699 O O . GLU A 1 87 ? -2.345 4.222 -0.760 1.00 93.50 87 GLU A O 1
ATOM 704 N N . ASN A 1 88 ? -0.544 5.124 -1.745 1.00 93.38 88 ASN A N 1
ATOM 705 C CA . ASN A 1 88 ? -0.562 4.269 -2.928 1.00 93.38 88 ASN A CA 1
ATOM 706 C C . ASN A 1 88 ? 0.854 4.107 -3.475 1.00 93.38 88 ASN A C 1
ATOM 708 O O . ASN A 1 88 ? 1.550 5.104 -3.660 1.00 93.38 88 ASN A O 1
ATOM 712 N N . THR A 1 89 ? 1.238 2.886 -3.832 1.00 91.25 89 THR A N 1
ATOM 713 C CA . THR A 1 89 ? 2.431 2.634 -4.643 1.00 91.25 89 THR A CA 1
ATOM 714 C C . THR A 1 89 ? 2.128 2.981 -6.103 1.00 91.25 89 THR A C 1
ATOM 716 O O . THR A 1 89 ? 1.838 2.107 -6.922 1.00 91.25 89 THR A O 1
ATOM 719 N N . ASP A 1 90 ? 2.153 4.273 -6.441 1.00 88.38 90 ASP A N 1
ATOM 720 C CA . ASP A 1 90 ? 1.876 4.743 -7.811 1.00 88.38 90 ASP A CA 1
ATOM 721 C C . ASP A 1 90 ? 2.804 4.121 -8.853 1.00 88.38 90 ASP A C 1
ATOM 723 O O . ASP A 1 90 ? 2.439 3.920 -10.014 1.00 88.38 90 ASP A O 1
ATOM 727 N N . GLN A 1 91 ? 4.021 3.843 -8.402 1.00 89.25 91 GLN A N 1
ATOM 728 C CA . GLN A 1 91 ? 5.061 3.142 -9.114 1.00 89.25 91 GLN A CA 1
ATOM 729 C C . GLN A 1 91 ? 5.341 1.857 -8.338 1.00 89.25 91 GLN A C 1
ATOM 731 O O . GLN A 1 91 ? 5.940 1.898 -7.268 1.00 89.25 91 GLN A O 1
ATOM 736 N N . CYS A 1 92 ? 4.922 0.714 -8.877 1.00 92.25 92 CYS A N 1
ATOM 737 C CA . CYS A 1 92 ? 5.256 -0.611 -8.349 1.00 92.25 92 CYS A CA 1
ATOM 738 C C . CYS A 1 92 ? 5.605 -1.551 -9.507 1.00 92.25 92 CYS A C 1
ATOM 740 O O . CYS A 1 92 ? 4.941 -1.540 -10.546 1.00 92.25 92 CYS A O 1
ATOM 742 N N . LEU A 1 93 ? 6.650 -2.368 -9.378 1.00 92.81 93 LEU A N 1
ATOM 743 C CA . LEU A 1 93 ? 7.074 -3.229 -10.483 1.00 92.81 93 LEU A CA 1
ATOM 744 C C . LEU A 1 93 ? 6.224 -4.507 -10.532 1.00 92.81 93 LEU A C 1
ATOM 746 O O . LEU A 1 93 ? 5.556 -4.748 -11.541 1.00 92.81 93 LEU A O 1
ATOM 750 N N . ILE A 1 94 ? 6.202 -5.261 -9.435 1.00 94.06 94 ILE A N 1
ATOM 751 C CA . ILE A 1 94 ? 5.406 -6.472 -9.212 1.00 94.06 94 ILE A CA 1
ATOM 752 C C . ILE A 1 94 ? 4.489 -6.260 -8.009 1.00 94.06 94 ILE A C 1
ATOM 754 O O . ILE A 1 94 ? 3.274 -6.348 -8.170 1.00 94.06 94 ILE A O 1
ATOM 758 N N . ASN A 1 95 ? 5.047 -5.945 -6.835 1.00 94.19 95 ASN A N 1
ATOM 759 C CA . ASN A 1 95 ? 4.278 -5.829 -5.596 1.00 94.19 95 ASN A CA 1
ATOM 760 C C . ASN A 1 95 ? 3.744 -4.410 -5.416 1.00 94.19 95 ASN A C 1
ATOM 762 O O . ASN A 1 95 ? 4.507 -3.452 -5.316 1.00 94.19 95 ASN A O 1
ATOM 766 N N . CYS A 1 96 ? 2.425 -4.287 -5.347 1.00 94.62 96 CYS A N 1
ATOM 767 C CA . CYS A 1 96 ? 1.721 -3.022 -5.222 1.00 94.62 96 CYS A CA 1
ATOM 768 C C . CYS A 1 96 ? 0.878 -3.000 -3.948 1.00 94.62 96 CYS A C 1
ATOM 770 O O . CYS A 1 96 ? 0.282 -4.009 -3.564 1.00 94.62 96 CYS A O 1
ATOM 772 N N . GLU A 1 97 ? 0.784 -1.837 -3.314 1.00 95.38 97 GLU A N 1
ATOM 773 C CA . GLU A 1 97 ? -0.034 -1.622 -2.128 1.00 95.38 97 GLU A CA 1
ATOM 774 C C . GLU A 1 97 ? -0.789 -0.293 -2.236 1.00 95.38 97 GLU A C 1
ATOM 776 O O . GLU A 1 97 ? -0.256 0.730 -2.670 1.00 95.38 97 GLU A O 1
ATOM 781 N N . SER A 1 98 ? -2.044 -0.298 -1.799 1.00 95.94 98 SER A N 1
ATOM 782 C CA . SER A 1 98 ? -2.801 0.928 -1.556 1.00 95.94 98 SER A CA 1
ATOM 783 C C . SER A 1 98 ? -3.431 0.852 -0.173 1.00 95.94 98 SER A C 1
ATOM 785 O O . SER A 1 98 ? -4.006 -0.176 0.188 1.00 95.94 98 SER A O 1
ATOM 787 N N . LYS A 1 99 ? -3.346 1.937 0.596 1.00 97.19 99 LYS A N 1
ATOM 788 C CA . LYS A 1 99 ? -3.940 2.061 1.931 1.00 97.19 99 LYS A CA 1
ATOM 789 C C . LYS A 1 99 ? -4.936 3.198 1.950 1.00 97.19 99 LYS A C 1
ATOM 791 O O . LYS A 1 99 ? -4.767 4.213 1.274 1.00 97.19 99 LYS A O 1
ATOM 796 N N . GLY A 1 100 ? -5.966 3.046 2.761 1.00 97.19 100 GLY A N 1
ATOM 797 C CA . GLY A 1 100 ? -6.956 4.081 2.921 1.00 97.19 100 GLY A CA 1
ATOM 798 C C . GLY A 1 100 ? -7.734 3.968 4.211 1.00 97.19 100 GLY A C 1
ATOM 799 O O . GLY A 1 100 ? -7.570 3.056 5.021 1.00 97.19 100 GLY A O 1
ATOM 800 N N . LYS A 1 101 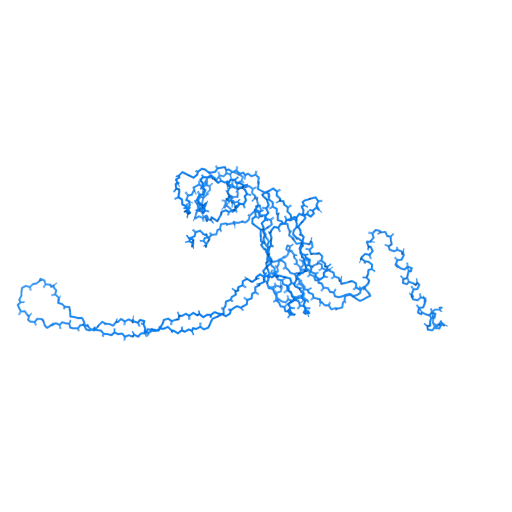? -8.622 4.937 4.366 1.00 98.06 101 LYS A N 1
ATOM 801 C CA . LYS A 1 101 ? -9.585 5.015 5.451 1.00 98.06 101 LYS A CA 1
ATOM 802 C C . LYS A 1 101 ? -10.993 5.047 4.872 1.00 98.06 101 LYS A C 1
ATOM 804 O O . LYS A 1 101 ? -11.211 5.512 3.751 1.00 98.06 101 LYS A O 1
ATOM 809 N N . ALA A 1 102 ? -11.953 4.542 5.626 1.00 98.19 102 ALA A N 1
ATOM 810 C CA . ALA A 1 102 ? -13.358 4.598 5.274 1.00 98.19 102 ALA A CA 1
ATOM 811 C C . ALA A 1 102 ? -14.231 4.775 6.511 1.00 98.19 102 ALA A C 1
ATOM 813 O O . ALA A 1 102 ? -13.892 4.319 7.601 1.00 98.19 102 ALA A O 1
ATOM 814 N N . VAL A 1 103 ? -15.384 5.400 6.317 1.00 98.44 103 VAL A N 1
ATOM 815 C CA . VAL A 1 103 ? -16.422 5.539 7.336 1.00 98.44 103 VAL A CA 1
ATOM 816 C C . VAL A 1 103 ? -17.711 4.992 6.761 1.00 98.44 103 VAL A C 1
ATOM 818 O O . VAL A 1 103 ? -18.207 5.518 5.769 1.00 98.44 103 VAL A O 1
ATOM 821 N N . LEU A 1 104 ? -18.257 3.949 7.378 1.00 98.25 104 LEU A N 1
ATOM 822 C CA . LEU A 1 104 ? -19.572 3.407 7.054 1.00 98.25 104 LEU A CA 1
ATOM 823 C C . LEU A 1 104 ? -20.604 4.011 8.009 1.00 98.25 104 LEU A C 1
ATOM 825 O O . LEU A 1 104 ? -20.549 3.782 9.215 1.00 98.25 104 LEU A O 1
ATOM 829 N N . TYR A 1 105 ? -21.583 4.749 7.485 1.00 97.31 105 TYR A N 1
ATOM 830 C CA . TYR A 1 105 ? -22.665 5.329 8.299 1.00 97.31 105 TYR A CA 1
ATOM 831 C C . TYR A 1 105 ? -23.818 4.350 8.546 1.00 97.31 105 TYR A C 1
ATOM 833 O O . TYR A 1 105 ? -24.700 4.600 9.369 1.00 97.31 105 TYR A O 1
ATOM 841 N N . THR A 1 106 ? -23.821 3.224 7.837 1.00 94.75 106 THR A N 1
ATOM 842 C CA . THR A 1 106 ? -24.781 2.129 7.993 1.00 94.75 106 THR A CA 1
ATOM 843 C C . THR A 1 106 ? -24.062 0.795 7.867 1.00 94.75 106 THR A C 1
ATOM 845 O O . THR A 1 106 ? -23.110 0.705 7.095 1.00 94.75 106 THR A O 1
ATOM 848 N N . ASP A 1 107 ? -24.553 -0.240 8.554 1.00 97.06 107 ASP A N 1
ATOM 849 C CA . ASP A 1 107 ? -24.082 -1.618 8.367 1.00 97.06 107 ASP A CA 1
ATOM 850 C C . ASP A 1 107 ? -24.052 -1.977 6.872 1.00 97.06 107 ASP A C 1
ATOM 852 O O . ASP A 1 107 ? -25.022 -1.751 6.139 1.00 97.06 107 ASP A O 1
ATOM 856 N N . GLY A 1 108 ? -22.936 -2.534 6.412 1.00 96.00 108 GLY A N 1
ATOM 857 C CA . GLY A 1 108 ? -22.693 -2.722 4.989 1.00 96.00 108 GLY A CA 1
ATOM 858 C C . GLY A 1 108 ? -21.333 -3.335 4.700 1.00 96.00 108 GLY A C 1
ATOM 859 O O . GLY A 1 108 ? -20.549 -3.606 5.602 1.00 96.00 108 GLY A O 1
ATOM 860 N N . LYS A 1 109 ? -21.063 -3.601 3.426 1.00 97.56 109 LYS A N 1
ATOM 861 C CA . LYS A 1 109 ? -19.724 -3.999 2.995 1.00 97.56 109 LYS A CA 1
ATOM 862 C C . LYS A 1 109 ? -18.851 -2.760 2.852 1.00 97.56 109 LYS A C 1
ATOM 864 O O . LYS A 1 109 ? -19.345 -1.721 2.426 1.00 97.56 109 LYS A O 1
ATOM 869 N N . LEU A 1 110 ? -17.563 -2.898 3.145 1.00 97.31 110 LEU A N 1
ATOM 870 C CA . LEU A 1 110 ? -16.585 -1.857 2.863 1.00 97.31 110 LEU A CA 1
ATOM 871 C C . LEU A 1 110 ? -16.415 -1.675 1.351 1.00 97.31 110 LEU A C 1
ATOM 873 O O . LEU A 1 110 ? -16.519 -0.565 0.839 1.00 97.31 110 LEU A O 1
ATOM 877 N N . PHE A 1 111 ? -16.229 -2.786 0.642 1.00 97.62 111 PHE A N 1
ATOM 878 C CA . PHE A 1 111 ? -16.180 -2.856 -0.813 1.00 97.62 111 PHE A CA 1
ATOM 879 C C . PHE A 1 111 ? -17.086 -3.994 -1.288 1.00 97.62 111 PHE A C 1
ATOM 881 O O . PHE A 1 111 ? -17.285 -4.981 -0.585 1.00 97.62 111 PHE A O 1
ATOM 888 N N . ASP A 1 112 ? -17.642 -3.869 -2.486 1.00 95.62 112 ASP A N 1
ATOM 889 C CA . ASP A 1 112 ? -18.428 -4.920 -3.134 1.00 95.62 112 ASP A CA 1
ATOM 890 C C . ASP A 1 112 ? -17.578 -5.766 -4.079 1.00 95.62 112 ASP A C 1
ATOM 892 O O . ASP A 1 112 ? -17.870 -6.943 -4.285 1.00 95.62 112 ASP A O 1
ATOM 896 N N . ASN A 1 113 ? -16.587 -5.133 -4.713 1.00 95.88 113 ASN A N 1
ATOM 897 C CA . ASN A 1 113 ? -15.720 -5.727 -5.721 1.00 95.88 113 ASN A CA 1
ATOM 898 C C . ASN A 1 113 ? -14.492 -4.826 -5.973 1.00 95.88 113 ASN A C 1
ATOM 900 O O . ASN A 1 113 ? -14.378 -3.738 -5.407 1.00 95.88 113 ASN A O 1
ATOM 904 N N . LYS A 1 114 ? -13.609 -5.254 -6.874 1.00 94.81 114 LYS A N 1
ATOM 905 C CA . LYS A 1 114 ? -12.474 -4.498 -7.412 1.00 94.81 114 LYS A CA 1
ATOM 906 C C . LYS A 1 114 ? -12.293 -4.817 -8.893 1.00 94.81 114 LYS A C 1
ATOM 908 O O . LYS A 1 114 ? -12.596 -5.924 -9.326 1.00 94.81 114 LYS A O 1
ATOM 913 N N . TYR A 1 115 ? -11.790 -3.852 -9.649 1.00 95.31 115 TYR A N 1
ATOM 914 C CA . TYR A 1 115 ? -11.402 -4.028 -11.044 1.00 95.31 115 TYR A CA 1
ATOM 915 C C . TYR A 1 115 ? -9.994 -3.487 -11.260 1.00 95.31 115 TYR A C 1
ATOM 917 O O . TYR A 1 115 ? -9.605 -2.508 -10.624 1.00 95.31 115 TYR A O 1
ATOM 925 N N . PHE A 1 116 ? -9.276 -4.087 -12.205 1.00 95.56 116 PHE A N 1
ATOM 926 C CA . PHE A 1 116 ? -7.994 -3.586 -12.684 1.00 95.56 116 PHE A CA 1
ATOM 927 C C . PHE A 1 116 ? -8.090 -3.365 -14.185 1.00 95.56 116 PHE A C 1
ATOM 929 O O . PHE A 1 116 ? -8.380 -4.301 -14.928 1.00 95.56 116 PHE A O 1
ATOM 936 N N . LEU A 1 117 ? -7.890 -2.132 -14.644 1.00 94.50 117 LEU A N 1
ATOM 937 C CA . LEU A 1 117 ? -7.935 -1.807 -16.070 1.00 94.50 117 LEU A CA 1
ATOM 938 C C . LEU A 1 117 ? -6.531 -1.498 -16.574 1.00 94.50 117 LEU A C 1
ATOM 940 O O . LEU A 1 117 ? -5.822 -0.692 -15.989 1.00 94.50 117 LEU A O 1
ATOM 944 N N . ASN A 1 118 ? -6.113 -2.093 -17.686 1.00 92.81 118 ASN A N 1
ATOM 945 C CA . ASN A 1 118 ? -4.843 -1.713 -18.306 1.00 92.81 118 ASN A CA 1
ATOM 946 C C . ASN A 1 118 ? -4.921 -0.319 -18.967 1.00 92.81 118 ASN A C 1
ATOM 948 O O . ASN A 1 118 ? -5.996 0.265 -19.100 1.00 92.81 118 ASN A O 1
ATOM 952 N N . LYS A 1 119 ? -3.795 0.186 -19.499 1.00 88.50 119 LYS A N 1
ATOM 953 C CA . LYS A 1 119 ? -3.726 1.487 -20.212 1.00 88.50 119 LYS A CA 1
ATOM 954 C C . LYS A 1 119 ? -4.716 1.642 -21.389 1.00 88.50 119 LYS A C 1
ATOM 956 O O . LYS A 1 119 ? -4.907 2.750 -21.879 1.00 88.50 119 LYS A O 1
ATOM 961 N N . LYS A 1 120 ? -5.329 0.556 -21.882 1.00 90.81 120 LYS A N 1
ATOM 962 C CA . LYS A 1 120 ? -6.351 0.568 -22.949 1.00 90.81 120 LYS A CA 1
ATOM 963 C C . LYS A 1 120 ? -7.788 0.524 -22.407 1.00 90.81 120 LYS A C 1
ATOM 965 O O . LYS A 1 120 ? -8.717 0.425 -23.203 1.00 90.81 120 LYS A O 1
ATOM 970 N N . GLY A 1 121 ? -7.975 0.555 -21.086 1.00 90.38 121 GLY A N 1
ATOM 971 C CA . GLY A 1 121 ? -9.276 0.432 -20.428 1.00 90.38 121 GLY A CA 1
ATOM 972 C C . GLY A 1 121 ? -9.848 -0.988 -20.436 1.00 90.38 121 GLY A C 1
ATOM 973 O O . GLY A 1 121 ? -11.046 -1.161 -20.226 1.00 90.38 121 GLY A O 1
ATOM 974 N N . VAL A 1 122 ? -9.023 -2.003 -20.717 1.00 93.75 122 VAL A N 1
ATOM 975 C CA . VAL A 1 122 ? -9.449 -3.409 -20.729 1.00 93.75 122 VAL A CA 1
ATOM 976 C C . VAL A 1 122 ? -9.160 -4.028 -19.371 1.00 93.75 122 VAL A C 1
ATOM 978 O O . VAL A 1 122 ? -8.052 -3.882 -18.854 1.00 93.75 122 VAL A O 1
ATOM 981 N N . GLU A 1 123 ? -10.153 -4.725 -18.829 1.00 95.56 123 GLU A N 1
ATOM 982 C CA . GLU A 1 123 ? -10.037 -5.437 -17.562 1.00 95.56 123 GLU A CA 1
ATOM 983 C C . GLU A 1 123 ? -8.985 -6.545 -17.643 1.00 95.56 123 GLU A C 1
ATOM 985 O O . GLU A 1 123 ? -8.921 -7.297 -18.620 1.00 95.56 123 GLU A O 1
ATOM 990 N N . VAL A 1 124 ? -8.144 -6.609 -16.619 1.00 95.31 124 VAL A N 1
ATOM 991 C CA . VAL A 1 124 ? -7.116 -7.627 -16.433 1.00 95.31 124 VAL A CA 1
ATOM 992 C C . VAL A 1 124 ? -7.234 -8.206 -15.031 1.00 95.31 124 VAL A C 1
ATOM 994 O O . VAL A 1 124 ? -7.727 -7.555 -14.112 1.00 95.31 124 VAL A O 1
ATOM 997 N N . GLU A 1 125 ? -6.789 -9.443 -14.877 1.00 94.75 125 GLU A N 1
ATOM 998 C CA . GLU A 1 125 ? -6.753 -10.110 -13.582 1.00 94.75 125 GLU A CA 1
ATOM 999 C C . GLU A 1 125 ? -5.434 -9.792 -12.878 1.00 94.75 125 GLU A C 1
ATOM 1001 O O . GLU A 1 125 ? -4.374 -9.839 -13.501 1.00 94.75 125 GLU A O 1
ATOM 1006 N N . ILE A 1 126 ? -5.520 -9.445 -11.594 1.00 95.19 126 ILE A N 1
ATOM 1007 C CA . ILE A 1 126 ? -4.386 -9.137 -10.721 1.00 95.19 126 ILE A CA 1
ATOM 1008 C C . ILE A 1 126 ? -4.616 -9.887 -9.414 1.00 95.19 126 ILE A C 1
ATOM 1010 O O . ILE A 1 126 ? -5.658 -9.703 -8.769 1.00 95.19 126 ILE A O 1
ATOM 1014 N N . ASP A 1 127 ? -3.650 -10.722 -9.030 1.00 95.69 127 ASP A N 1
ATOM 1015 C CA . ASP A 1 127 ? -3.683 -11.405 -7.740 1.00 95.69 127 ASP A CA 1
ATOM 1016 C C . ASP A 1 127 ? -3.615 -10.350 -6.639 1.00 95.69 127 ASP A C 1
ATOM 1018 O O . ASP A 1 127 ? -2.693 -9.538 -6.604 1.00 95.69 127 ASP A O 1
ATOM 1022 N N . SER A 1 128 ? -4.648 -10.272 -5.807 1.00 96.56 128 SER A N 1
ATOM 1023 C CA . SER A 1 128 ? -4.763 -9.205 -4.819 1.00 96.56 128 SER A CA 1
ATOM 1024 C C . SER A 1 128 ? -5.702 -9.568 -3.680 1.00 96.56 128 SER A C 1
ATOM 1026 O O . SER A 1 128 ? -6.714 -10.244 -3.886 1.00 96.56 128 SER A O 1
ATOM 1028 N N . GLN A 1 129 ? -5.449 -9.006 -2.500 1.00 97.81 129 GLN A N 1
ATOM 1029 C CA . GLN A 1 129 ? -6.234 -9.242 -1.290 1.00 97.81 129 GLN A CA 1
ATOM 1030 C C . GLN A 1 129 ? -6.457 -7.941 -0.512 1.00 97.81 129 GLN A C 1
ATOM 1032 O O . GLN A 1 129 ? -5.532 -7.148 -0.331 1.00 97.81 129 GLN A O 1
ATOM 1037 N N . TYR A 1 130 ? -7.698 -7.720 -0.063 1.00 98.12 130 TYR A N 1
ATOM 1038 C CA . TYR A 1 130 ? -8.018 -6.631 0.861 1.00 98.12 130 TYR A CA 1
ATOM 1039 C C . TYR A 1 130 ? -7.750 -7.059 2.301 1.00 98.12 130 TYR A C 1
ATOM 1041 O O . TYR A 1 130 ? -7.990 -8.207 2.674 1.00 98.12 130 TYR A O 1
ATOM 1049 N N . TYR A 1 131 ? -7.346 -6.102 3.123 1.00 98.56 131 TYR A N 1
ATOM 1050 C CA . TYR A 1 131 ? -7.205 -6.251 4.559 1.00 98.56 131 TYR A CA 1
ATOM 1051 C C . TYR A 1 131 ? -7.872 -5.075 5.265 1.00 98.56 131 TYR A C 1
ATOM 1053 O O . TYR A 1 131 ? -7.872 -3.954 4.752 1.00 98.56 131 TYR A O 1
ATOM 1061 N N . ILE A 1 132 ? -8.398 -5.330 6.455 1.00 98.19 132 ILE A N 1
ATOM 1062 C CA . ILE A 1 132 ? -8.880 -4.314 7.389 1.00 98.19 132 ILE A CA 1
ATOM 1063 C C . ILE A 1 132 ? -8.059 -4.375 8.669 1.00 98.19 132 ILE A C 1
ATOM 1065 O O . ILE A 1 132 ? -7.584 -5.440 9.069 1.00 98.19 132 ILE A O 1
ATOM 1069 N N . LYS A 1 133 ? -7.851 -3.219 9.288 1.00 97.69 133 LYS A N 1
ATOM 1070 C CA . LYS A 1 133 ? -7.112 -3.118 10.542 1.00 97.69 133 LYS A CA 1
ATOM 1071 C C . LYS A 1 133 ? -8.056 -3.334 11.717 1.00 97.69 133 LYS A C 1
ATOM 1073 O O . LYS A 1 133 ? -9.080 -2.661 11.819 1.00 97.69 133 LYS A O 1
ATOM 1078 N N . GLU A 1 134 ? -7.703 -4.247 12.611 1.00 94.75 134 GLU A N 1
ATOM 1079 C CA . GLU A 1 134 ? -8.497 -4.587 13.790 1.00 94.75 134 GLU A CA 1
ATOM 1080 C C . GLU A 1 134 ? -7.621 -4.677 15.042 1.00 94.75 134 GLU A C 1
ATOM 1082 O O . GLU A 1 134 ? -6.412 -4.895 14.971 1.00 94.75 134 GLU A O 1
ATOM 1087 N N . ASN A 1 135 ? -8.245 -4.517 16.210 1.00 92.44 135 ASN A N 1
ATOM 1088 C CA . ASN A 1 135 ? -7.585 -4.716 17.496 1.00 92.44 135 ASN A CA 1
ATOM 1089 C C . ASN A 1 135 ? -7.738 -6.173 17.938 1.00 92.44 135 ASN A C 1
ATOM 1091 O O . ASN A 1 135 ? -8.853 -6.643 18.161 1.00 92.44 135 ASN A O 1
ATOM 1095 N N . GLU A 1 136 ? -6.617 -6.861 18.123 1.00 91.50 136 GLU A N 1
ATOM 1096 C CA . GLU A 1 136 ? -6.559 -8.222 18.656 1.00 91.50 136 GLU A CA 1
ATOM 1097 C C . GLU A 1 136 ? -5.996 -8.204 20.085 1.00 91.50 136 GLU A C 1
ATOM 1099 O O . GLU A 1 136 ? -5.027 -7.495 20.383 1.00 91.50 136 GLU A O 1
ATOM 1104 N N . THR A 1 137 ? -6.587 -9.004 20.977 1.00 92.75 137 THR A N 1
ATOM 1105 C CA . THR A 1 137 ? -6.038 -9.275 22.310 1.00 92.75 137 THR A CA 1
ATOM 1106 C C . THR A 1 137 ? -5.087 -10.472 22.270 1.00 92.75 137 THR A C 1
ATOM 1108 O O . THR A 1 137 ? -5.407 -11.531 21.735 1.00 92.75 137 THR A O 1
ATOM 1111 N N . TYR A 1 138 ? -3.906 -10.321 22.867 1.00 91.81 138 TYR A N 1
ATOM 1112 C CA . TYR A 1 138 ? -2.918 -11.388 23.024 1.00 91.81 138 TYR A CA 1
ATOM 1113 C C . TYR A 1 138 ? -2.374 -11.414 24.456 1.00 91.81 138 TYR A C 1
ATOM 1115 O O . TYR A 1 138 ? -2.542 -10.465 25.220 1.00 91.81 138 TYR A O 1
ATOM 1123 N N . TYR A 1 139 ? -1.721 -12.513 24.835 1.00 92.06 139 TYR A N 1
ATOM 1124 C CA . TYR A 1 139 ? -1.121 -12.665 26.160 1.00 92.06 139 TYR A CA 1
ATOM 1125 C C . TYR A 1 139 ? 0.399 -12.689 26.055 1.00 92.06 139 TYR A C 1
ATOM 1127 O O . TYR A 1 139 ? 0.952 -13.412 25.227 1.00 92.06 139 TYR A O 1
ATOM 1135 N N . GLU A 1 140 ? 1.065 -11.928 26.918 1.00 93.38 140 GLU A N 1
ATOM 1136 C CA . GLU A 1 140 ? 2.521 -11.893 27.030 1.00 93.38 140 GLU A CA 1
ATOM 1137 C C . GLU A 1 140 ? 2.957 -12.403 28.402 1.00 93.38 140 GLU A C 1
ATOM 1139 O O . GLU A 1 140 ? 2.403 -11.996 29.426 1.00 93.38 140 GLU A O 1
ATOM 1144 N N . ASP A 1 141 ? 3.950 -13.291 28.413 1.00 92.94 141 ASP A N 1
ATOM 1145 C CA . ASP A 1 141 ? 4.543 -13.821 29.637 1.00 92.94 141 ASP A CA 1
ATOM 1146 C C . ASP A 1 141 ? 5.570 -12.818 30.186 1.00 92.94 141 ASP A C 1
ATOM 1148 O O . ASP A 1 141 ? 6.643 -12.620 29.613 1.00 92.94 141 ASP A O 1
ATOM 1152 N N . VAL A 1 142 ? 5.254 -12.188 31.317 1.00 92.88 142 VAL A N 1
ATOM 1153 C CA . VAL A 1 142 ? 6.133 -11.225 31.991 1.00 92.88 142 VAL A CA 1
ATOM 1154 C C . VAL A 1 142 ? 6.887 -11.928 33.124 1.00 92.88 142 VAL A C 1
ATOM 1156 O O . VAL A 1 142 ? 6.241 -12.476 34.022 1.00 92.88 142 VAL A O 1
ATOM 1159 N N . PRO A 1 143 ? 8.235 -11.938 33.114 1.00 92.62 143 PRO A N 1
ATOM 1160 C CA . PRO A 1 143 ? 9.014 -12.627 34.134 1.00 92.62 143 PRO A CA 1
ATOM 1161 C C . PRO A 1 143 ? 8.878 -11.945 35.496 1.00 92.62 143 PRO A C 1
ATOM 1163 O O . PRO A 1 143 ? 9.069 -10.737 35.635 1.00 92.62 143 PRO A O 1
ATOM 1166 N N . GLN A 1 144 ? 8.607 -12.752 36.516 1.00 91.81 144 GLN A N 1
ATOM 1167 C CA . GLN A 1 144 ? 8.649 -12.353 37.916 1.00 91.81 144 GLN A CA 1
ATOM 1168 C C . GLN A 1 144 ? 10.029 -12.658 38.481 1.00 91.81 144 GLN A C 1
ATOM 1170 O O . GLN A 1 144 ? 10.506 -13.790 38.382 1.00 91.81 144 GLN A O 1
ATOM 1175 N N . TYR A 1 145 ? 10.660 -11.659 39.091 1.00 92.88 145 TYR A N 1
ATOM 1176 C CA . TYR A 1 145 ? 11.990 -11.793 39.674 1.00 92.88 145 TYR A CA 1
ATOM 1177 C C . TYR A 1 145 ? 11.916 -11.876 41.194 1.00 92.88 145 TYR A C 1
ATOM 1179 O O . TYR A 1 145 ? 11.118 -11.193 41.838 1.00 92.88 145 TYR A O 1
ATOM 1187 N N . LYS A 1 146 ? 12.778 -12.706 41.774 1.00 93.19 146 LYS A N 1
ATOM 1188 C CA . LYS A 1 146 ? 13.022 -12.761 43.210 1.00 93.19 146 LYS A CA 1
ATOM 1189 C C . LYS A 1 146 ? 14.507 -12.587 43.465 1.00 93.19 146 LYS A C 1
ATOM 1191 O O . LYS A 1 146 ? 15.333 -13.254 42.848 1.00 93.19 146 LYS A O 1
ATOM 1196 N N . GLU A 1 147 ? 14.832 -11.725 44.418 1.00 93.06 147 GLU A N 1
ATOM 1197 C CA . GLU A 1 147 ? 16.200 -11.576 44.887 1.00 93.06 147 GLU A CA 1
ATOM 1198 C C . GLU A 1 147 ? 16.624 -12.808 45.693 1.00 93.06 147 GLU A C 1
ATOM 1200 O O . GLU A 1 147 ? 15.946 -13.224 46.639 1.00 93.06 147 GLU A O 1
ATOM 1205 N N . VAL A 1 148 ? 17.753 -13.391 45.305 1.00 90.19 148 VAL A N 1
ATOM 1206 C CA . VAL A 1 148 ? 18.396 -14.510 45.988 1.00 90.19 148 VAL A CA 1
ATOM 1207 C C . VAL A 1 148 ? 19.828 -14.101 46.309 1.00 90.19 148 VAL A C 1
ATOM 1209 O O . VAL A 1 148 ? 20.614 -13.792 45.411 1.00 90.19 148 VAL A O 1
ATOM 1212 N N . CYS A 1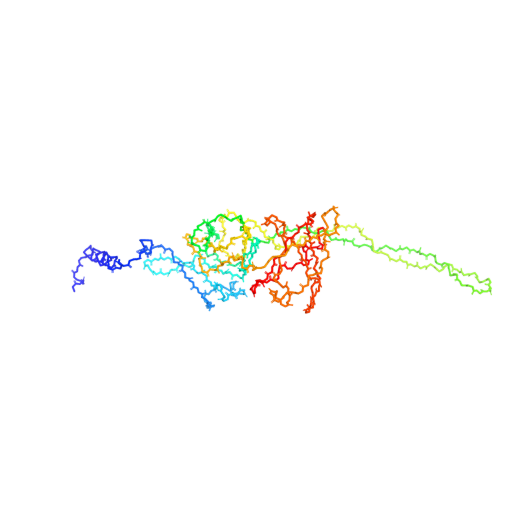 149 ? 20.158 -14.080 47.600 1.00 91.62 149 CYS A N 1
ATOM 1213 C CA . CYS A 1 149 ? 21.470 -13.687 48.104 1.00 91.62 149 CYS A CA 1
ATOM 1214 C C . CYS A 1 149 ? 22.273 -14.907 48.557 1.00 91.62 149 CYS A C 1
ATOM 1216 O O . CYS A 1 149 ? 21.745 -15.830 49.182 1.00 91.62 149 CYS A O 1
ATOM 1218 N N . SER A 1 150 ? 23.567 -14.902 48.243 1.00 85.88 150 SER A N 1
ATOM 1219 C CA . SER A 1 150 ? 24.526 -15.915 48.677 1.00 85.88 150 SER A CA 1
ATOM 1220 C C . SER A 1 150 ? 25.810 -15.251 49.166 1.00 85.88 150 SER A C 1
ATOM 1222 O O . SER A 1 150 ? 26.211 -14.198 48.670 1.00 85.88 150 SER A O 1
ATOM 1224 N N . PHE A 1 151 ? 26.456 -15.852 50.163 1.00 84.06 151 PHE A N 1
ATOM 1225 C CA . PHE A 1 151 ? 27.738 -15.366 50.665 1.00 84.06 151 PHE A CA 1
ATOM 1226 C C . PHE A 1 151 ? 28.870 -15.978 49.844 1.00 84.06 151 PHE A C 1
ATOM 1228 O O . PHE A 1 151 ? 28.984 -17.201 49.755 1.00 84.06 151 PHE A O 1
ATOM 1235 N N . VAL A 1 152 ? 29.712 -15.128 49.258 1.00 78.88 152 VAL A N 1
ATOM 1236 C CA . VAL A 1 152 ? 30.906 -15.543 48.518 1.00 78.88 152 VAL A CA 1
ATOM 1237 C C . VAL A 1 152 ? 32.135 -15.189 49.349 1.00 78.88 152 VAL A C 1
ATOM 1239 O O . VAL A 1 152 ? 32.309 -14.043 49.769 1.00 78.88 152 VAL A O 1
ATOM 1242 N N . GLU A 1 153 ? 32.997 -16.174 49.600 1.00 72.81 153 GLU A N 1
ATOM 1243 C CA . GLU A 1 153 ? 34.276 -15.958 50.277 1.00 72.81 153 GLU A CA 1
ATOM 1244 C C . GLU A 1 153 ? 35.352 -15.592 49.247 1.00 72.81 153 GLU A C 1
ATOM 1246 O O . GLU A 1 153 ? 35.691 -16.390 48.371 1.00 72.81 153 GLU A O 1
ATOM 1251 N N . THR A 1 154 ? 35.920 -14.387 49.346 1.00 60.25 154 THR A N 1
ATOM 1252 C CA . THR A 1 154 ? 37.061 -13.981 48.509 1.00 60.25 154 THR A CA 1
ATOM 1253 C C . THR A 1 154 ? 38.356 -13.961 49.312 1.00 60.25 154 THR A C 1
ATOM 1255 O O . THR A 1 154 ? 38.534 -13.143 50.213 1.00 60.25 154 THR A O 1
ATOM 1258 N N . THR A 1 155 ? 39.315 -14.813 48.948 1.00 55.62 155 THR A N 1
ATOM 1259 C CA . THR A 1 155 ? 40.700 -14.712 49.428 1.00 55.62 155 THR A CA 1
ATOM 1260 C C . THR A 1 155 ? 41.456 -13.643 48.642 1.00 55.62 155 THR A C 1
ATOM 1262 O O . THR A 1 155 ? 41.698 -13.793 47.445 1.00 55.62 155 THR A O 1
ATOM 1265 N N . SER A 1 156 ? 41.873 -12.561 49.306 1.00 55.41 156 SER A N 1
ATOM 1266 C CA . SER A 1 156 ? 42.723 -11.543 48.681 1.00 55.41 156 SER A CA 1
ATOM 1267 C C . SER A 1 156 ? 44.121 -12.114 48.390 1.00 55.41 156 SER A C 1
ATOM 1269 O O . SER A 1 156 ? 44.922 -12.274 49.315 1.00 55.41 156 SER A O 1
ATOM 1271 N N . ASN A 1 157 ? 44.453 -12.372 47.124 1.00 54.84 157 ASN A N 1
ATOM 1272 C CA . ASN A 1 157 ? 45.838 -12.574 46.697 1.00 54.84 157 ASN A CA 1
ATOM 1273 C C . ASN A 1 157 ? 46.501 -11.206 46.526 1.00 54.84 157 ASN A C 1
ATOM 1275 O O . ASN A 1 157 ? 46.383 -10.590 45.474 1.00 54.84 157 ASN A O 1
ATOM 1279 N N . ASN A 1 158 ? 47.212 -10.733 47.549 1.00 50.06 158 ASN A N 1
ATOM 1280 C CA . ASN A 1 158 ? 48.235 -9.714 47.346 1.00 50.06 158 ASN A CA 1
ATOM 1281 C C . ASN A 1 158 ? 49.506 -10.094 48.101 1.00 50.06 158 ASN A C 1
ATOM 1283 O O . ASN A 1 158 ? 49.541 -10.177 49.327 1.00 50.06 158 ASN A O 1
ATOM 1287 N N . THR A 1 159 ? 50.540 -10.328 47.300 1.00 50.91 159 THR A N 1
ATOM 1288 C CA . THR A 1 159 ? 51.964 -10.306 47.620 1.00 50.91 159 THR A CA 1
ATOM 1289 C C . THR A 1 159 ? 52.287 -9.187 48.606 1.00 50.91 159 THR A C 1
ATOM 1291 O O . THR A 1 159 ? 52.240 -8.028 48.219 1.00 50.91 159 THR A O 1
ATOM 1294 N N . LEU A 1 160 ? 52.611 -9.537 49.854 1.00 47.03 160 LEU A N 1
ATOM 1295 C CA . LEU A 1 160 ? 53.678 -8.969 50.692 1.00 47.03 160 LEU A CA 1
ATOM 1296 C C . LEU A 1 160 ? 53.745 -9.777 52.006 1.00 47.03 160 LEU A C 1
ATOM 1298 O O . LEU A 1 160 ? 52.729 -10.116 52.604 1.00 47.03 160 LEU A O 1
ATOM 1302 N N . LYS A 1 161 ? 54.971 -10.153 52.382 1.00 49.91 161 LYS A N 1
ATOM 1303 C CA . LYS A 1 161 ? 55.340 -11.047 53.490 1.00 49.91 161 LYS A CA 1
ATOM 1304 C C . LYS A 1 161 ? 54.928 -10.468 54.850 1.00 49.91 161 LYS A C 1
ATOM 1306 O O . LYS A 1 161 ? 55.486 -9.446 55.211 1.00 49.91 161 LYS A O 1
ATOM 1311 N N . GLU A 1 162 ? 54.019 -11.137 55.561 1.00 52.19 162 GLU A N 1
ATOM 1312 C CA . GLU A 1 162 ? 53.853 -11.264 57.032 1.00 52.19 162 GLU A CA 1
ATOM 1313 C C . GLU A 1 162 ? 52.596 -12.154 57.262 1.00 52.19 162 GLU A C 1
ATOM 1315 O O . GLU A 1 162 ? 51.626 -12.018 56.507 1.00 52.19 162 GLU A O 1
ATOM 1320 N N . PRO A 1 163 ? 52.555 -13.082 58.242 1.00 50.72 163 PRO A N 1
ATOM 1321 C CA . PRO A 1 163 ? 51.429 -13.991 58.439 1.00 50.72 163 PRO A CA 1
ATOM 1322 C C . PRO A 1 163 ? 50.347 -13.308 59.282 1.00 50.72 163 PRO A C 1
ATOM 1324 O O . PRO A 1 163 ? 50.192 -13.578 60.470 1.00 50.72 163 PRO A O 1
ATOM 1327 N N . ILE A 1 164 ? 49.587 -12.401 58.672 1.00 52.22 164 ILE A N 1
ATOM 1328 C CA . ILE A 1 164 ? 48.344 -11.920 59.277 1.00 52.22 164 ILE A CA 1
ATOM 1329 C C . ILE A 1 164 ? 47.263 -12.934 58.914 1.00 52.22 164 ILE A C 1
ATOM 1331 O O . ILE A 1 164 ? 46.999 -13.163 57.732 1.00 52.22 164 ILE A O 1
ATOM 1335 N N . LEU A 1 165 ? 46.665 -13.554 59.933 1.00 54.12 165 LEU A N 1
ATOM 1336 C CA . LEU A 1 165 ? 45.464 -14.378 59.829 1.00 54.12 165 LEU A CA 1
ATOM 1337 C C . LEU A 1 165 ? 44.345 -13.490 59.254 1.00 54.12 165 LEU A C 1
ATOM 1339 O O . LEU A 1 165 ? 43.666 -12.779 59.989 1.00 54.12 165 LEU A O 1
ATOM 1343 N N . LYS A 1 166 ? 44.232 -13.418 57.926 1.00 55.69 166 LYS A N 1
ATOM 1344 C CA . LYS A 1 166 ? 43.165 -12.661 57.272 1.00 55.69 166 LYS A CA 1
ATOM 1345 C C . LYS A 1 166 ? 41.909 -13.512 57.360 1.00 55.69 166 LYS A C 1
ATOM 1347 O O . LYS A 1 166 ? 41.821 -14.535 56.685 1.00 55.69 166 LYS A O 1
ATOM 1352 N N . GLU A 1 167 ? 40.989 -13.110 58.233 1.00 55.03 167 GLU A N 1
ATOM 1353 C CA . GLU A 1 167 ? 39.642 -13.670 58.262 1.00 55.03 167 GLU A CA 1
ATOM 1354 C C . GLU A 1 167 ? 39.044 -13.606 56.847 1.00 55.03 167 GLU A C 1
ATOM 1356 O O . GLU A 1 167 ? 39.263 -12.612 56.140 1.00 55.03 167 GLU A O 1
ATOM 1361 N N . PRO A 1 168 ? 38.352 -14.665 56.395 1.00 55.69 168 PRO A N 1
ATOM 1362 C CA . PRO A 1 168 ? 37.674 -14.630 55.111 1.00 55.69 168 PRO A CA 1
ATOM 1363 C C . PRO A 1 168 ? 36.702 -13.448 55.110 1.00 55.69 168 PRO A C 1
ATOM 1365 O O . PRO A 1 168 ? 35.830 -13.339 55.969 1.00 55.69 168 PRO A O 1
ATOM 1368 N N . ILE A 1 169 ? 36.871 -12.537 54.151 1.00 62.78 169 ILE A N 1
ATOM 1369 C CA . ILE A 1 169 ? 35.892 -11.481 53.914 1.00 62.78 169 ILE A CA 1
ATOM 1370 C C . ILE A 1 169 ? 34.712 -12.170 53.228 1.00 62.78 169 ILE A C 1
ATOM 1372 O O . ILE A 1 169 ? 34.800 -12.522 52.050 1.00 62.78 169 ILE A O 1
ATOM 1376 N N . SER A 1 170 ? 33.641 -12.422 53.982 1.00 64.81 170 SER A N 1
ATOM 1377 C CA . SER A 1 170 ? 32.370 -12.887 53.433 1.00 64.81 170 SER A CA 1
ATOM 1378 C C . SER A 1 170 ? 31.635 -11.689 52.841 1.00 64.81 170 SER A C 1
ATOM 1380 O O . SER A 1 170 ? 31.230 -10.788 53.580 1.00 64.81 170 SER A O 1
ATOM 1382 N N . GLN A 1 171 ? 31.465 -11.663 51.522 1.00 76.25 171 GLN A N 1
ATOM 1383 C CA . GLN A 1 171 ? 30.648 -10.655 50.858 1.00 76.25 171 GLN A CA 1
ATOM 1384 C C . GLN A 1 171 ? 29.306 -11.275 50.470 1.00 76.25 171 GLN A C 1
ATOM 1386 O O . GLN A 1 171 ? 29.263 -12.325 49.831 1.00 76.25 171 GLN A O 1
ATOM 1391 N N . GLU A 1 172 ? 28.210 -10.629 50.861 1.00 85.06 172 GLU A N 1
ATOM 1392 C CA . GLU A 1 172 ? 26.882 -10.983 50.370 1.00 85.06 172 GLU A CA 1
ATOM 1393 C C . GLU A 1 172 ? 26.741 -10.505 48.921 1.00 85.06 172 GLU A C 1
ATOM 1395 O O . GLU A 1 172 ? 26.966 -9.332 48.610 1.00 85.06 172 GLU A O 1
ATOM 1400 N N . VAL A 1 173 ? 26.410 -11.432 48.026 1.00 85.81 173 VAL A N 1
ATOM 1401 C CA . VAL A 1 173 ? 26.142 -11.161 46.615 1.00 85.81 173 VAL A CA 1
ATOM 1402 C C . VAL A 1 173 ? 24.715 -11.595 46.323 1.00 85.81 173 VAL A C 1
ATOM 1404 O O . VAL A 1 173 ? 24.368 -12.768 46.472 1.00 85.81 173 VAL A O 1
ATOM 1407 N N . CYS A 1 174 ? 23.894 -10.641 45.899 1.00 90.06 174 CYS A N 1
ATOM 1408 C CA . CYS A 1 174 ? 22.503 -10.867 45.533 1.00 90.06 174 CYS A CA 1
ATOM 1409 C C . CYS A 1 174 ? 22.344 -10.892 44.012 1.00 90.06 174 CYS A C 1
ATOM 1411 O O . CYS A 1 174 ? 22.948 -10.093 43.294 1.00 90.06 174 CYS A O 1
ATOM 1413 N N . THR A 1 175 ? 21.524 -11.819 43.523 1.00 89.94 175 THR A N 1
ATOM 1414 C CA . THR A 1 175 ? 21.153 -11.945 42.109 1.00 89.94 175 THR A CA 1
ATOM 1415 C C . THR A 1 175 ? 19.637 -12.036 41.978 1.00 89.94 175 THR A C 1
ATOM 1417 O O . THR A 1 175 ? 18.959 -12.493 42.894 1.00 89.94 175 THR A O 1
ATOM 1420 N N . GLN A 1 176 ? 19.093 -11.560 40.860 1.00 92.62 176 GLN A N 1
ATOM 1421 C CA . GLN A 1 176 ? 17.664 -11.659 40.562 1.00 92.62 176 GLN A CA 1
ATOM 1422 C C . GLN A 1 176 ? 17.415 -12.946 39.774 1.00 92.62 176 GLN A C 1
ATOM 1424 O O . GLN A 1 176 ? 17.915 -13.090 38.658 1.00 92.62 176 GLN A O 1
ATOM 1429 N N . GLU A 1 177 ? 16.643 -13.870 40.338 1.00 91.88 177 GLU A N 1
ATOM 1430 C CA . GLU A 1 177 ? 16.257 -15.118 39.678 1.00 91.88 177 GLU A CA 1
ATOM 1431 C C . GLU A 1 177 ? 14.804 -15.040 39.205 1.00 91.88 177 GLU A C 1
ATOM 1433 O O . GLU A 1 177 ? 13.932 -14.541 39.921 1.00 91.88 177 GLU A O 1
ATOM 1438 N N . VAL A 1 178 ? 14.529 -15.538 37.996 1.00 92.50 178 VAL A N 1
ATOM 1439 C CA . VAL A 1 178 ? 13.156 -15.641 37.482 1.00 92.50 178 VAL A CA 1
ATOM 1440 C C . VAL A 1 178 ? 12.435 -16.751 38.246 1.00 92.50 178 VAL A C 1
ATOM 1442 O O . VAL A 1 178 ? 12.830 -17.913 38.177 1.00 92.50 178 VAL A O 1
ATOM 1445 N N . VAL A 1 179 ? 11.373 -16.401 38.968 1.00 92.44 179 VAL A N 1
ATOM 1446 C CA . VAL A 1 179 ? 10.585 -17.331 39.799 1.00 92.44 179 VAL A CA 1
ATOM 1447 C C . VAL A 1 179 ? 9.257 -17.740 39.178 1.00 92.44 179 VAL A C 1
ATOM 1449 O O . VAL A 1 179 ? 8.601 -18.655 39.673 1.00 92.44 179 VAL A O 1
ATOM 1452 N N . GLY A 1 180 ? 8.854 -17.088 38.095 1.00 92.31 180 GLY A N 1
ATOM 1453 C CA . GLY A 1 180 ? 7.623 -17.396 37.387 1.00 92.31 180 GLY A CA 1
ATOM 1454 C C . GLY A 1 180 ? 7.361 -16.414 36.258 1.00 92.31 180 GLY A C 1
ATOM 1455 O O . GLY A 1 180 ? 8.161 -15.513 36.009 1.00 92.31 180 GLY A O 1
ATOM 1456 N N . TYR A 1 181 ? 6.224 -16.603 35.601 1.00 93.75 181 TYR A N 1
ATOM 1457 C CA . TYR A 1 181 ? 5.732 -15.722 34.554 1.00 93.75 181 TYR A CA 1
ATOM 1458 C C . TYR A 1 181 ? 4.267 -15.409 34.819 1.00 93.75 181 TYR A C 1
ATOM 1460 O O . TYR A 1 181 ? 3.478 -16.324 35.069 1.00 93.75 181 TYR A O 1
ATOM 1468 N N . ASP A 1 182 ? 3.916 -14.132 34.736 1.00 93.31 182 ASP A N 1
ATOM 1469 C CA . ASP A 1 182 ? 2.525 -13.703 34.713 1.00 93.31 182 ASP A CA 1
ATOM 1470 C C . ASP A 1 182 ? 2.068 -13.538 33.271 1.00 93.31 182 ASP A C 1
ATOM 1472 O O . ASP A 1 182 ? 2.759 -12.921 32.461 1.00 93.31 182 ASP A O 1
ATOM 1476 N N . LYS A 1 183 ? 0.874 -14.044 32.963 1.00 92.69 183 LYS A N 1
ATOM 1477 C CA . LYS A 1 183 ? 0.219 -13.771 31.684 1.00 92.69 183 LYS A CA 1
ATOM 1478 C C . LYS A 1 183 ? -0.481 -12.431 31.757 1.00 92.69 183 LYS A C 1
ATOM 1480 O O . LYS A 1 183 ? -1.491 -12.297 32.446 1.00 92.69 183 LYS A O 1
ATOM 1485 N N . VAL A 1 184 ? 0.042 -11.460 31.025 1.00 94.81 184 VAL A N 1
ATOM 1486 C CA . VAL A 1 184 ? -0.543 -10.126 30.919 1.00 94.81 184 VAL A CA 1
ATOM 1487 C C . VAL A 1 184 ? -1.282 -10.020 29.594 1.00 94.81 184 VAL A C 1
ATOM 1489 O O . VAL A 1 184 ? -0.706 -10.268 28.537 1.00 94.81 184 VAL A O 1
ATOM 1492 N N . GLU A 1 185 ? -2.563 -9.667 29.655 1.00 95.00 185 GLU A N 1
ATOM 1493 C CA . GLU A 1 185 ? -3.360 -9.350 28.470 1.00 95.00 185 GLU A CA 1
ATOM 1494 C C . GLU A 1 185 ? -2.902 -8.011 27.881 1.00 95.00 185 GLU A C 1
ATOM 1496 O O . GLU A 1 185 ? -2.786 -7.009 28.590 1.00 95.00 185 GLU A O 1
ATOM 1501 N N . LYS A 1 186 ? -2.631 -8.003 26.579 1.00 93.81 186 LYS A N 1
ATOM 1502 C CA . LYS A 1 186 ? -2.236 -6.833 25.798 1.00 93.81 186 LYS A CA 1
ATOM 1503 C C . LYS A 1 186 ? -3.072 -6.757 24.526 1.00 93.81 186 LYS A C 1
ATOM 1505 O O . LYS A 1 186 ? -3.581 -7.762 24.041 1.00 93.81 186 LYS A O 1
ATOM 1510 N N . THR A 1 187 ? -3.192 -5.560 23.970 1.00 93.00 187 THR A N 1
ATOM 1511 C CA . THR A 1 187 ? -3.864 -5.309 22.689 1.00 93.00 187 THR A CA 1
ATOM 1512 C C . THR A 1 187 ? -2.847 -4.862 21.655 1.00 93.00 187 THR A C 1
ATOM 1514 O O . THR A 1 187 ? -1.958 -4.069 21.970 1.00 93.00 187 THR A O 1
ATOM 1517 N N . ARG A 1 188 ? -2.994 -5.337 20.421 1.00 91.88 188 ARG A N 1
ATOM 1518 C CA . ARG A 1 188 ? -2.216 -4.870 19.271 1.00 91.88 188 ARG A CA 1
ATOM 1519 C C . ARG A 1 188 ? -3.119 -4.693 18.060 1.00 91.88 188 ARG A C 1
ATOM 1521 O O . ARG A 1 188 ? -4.137 -5.370 17.938 1.00 91.88 188 ARG A O 1
ATOM 1528 N N . GLU A 1 189 ? -2.704 -3.820 17.160 1.00 94.12 189 GLU A N 1
ATOM 1529 C CA . GLU A 1 189 ? -3.342 -3.665 15.860 1.00 94.12 189 GLU A CA 1
ATOM 1530 C C . GLU A 1 189 ? -2.815 -4.736 14.900 1.00 94.12 189 GLU A C 1
ATOM 1532 O O . GLU A 1 189 ? -1.604 -4.960 14.810 1.00 94.12 189 GLU A O 1
ATOM 1537 N N . VAL A 1 190 ? -3.719 -5.402 14.186 1.00 95.56 190 VAL A N 1
ATOM 1538 C CA . VAL A 1 190 ? -3.403 -6.427 13.186 1.00 95.56 190 VAL A CA 1
ATOM 1539 C C . VAL A 1 190 ? -4.193 -6.189 11.906 1.00 95.56 190 VAL A C 1
ATOM 1541 O O . VAL A 1 190 ? -5.304 -5.664 11.931 1.00 95.56 190 VAL A O 1
ATOM 1544 N N . TRP A 1 191 ? -3.611 -6.576 10.773 1.00 97.25 191 TRP A N 1
ATOM 1545 C CA . TRP A 1 191 ? -4.281 -6.556 9.476 1.00 97.25 191 TRP A CA 1
ATOM 1546 C C . TRP A 1 191 ? -4.906 -7.921 9.208 1.00 97.25 191 TRP A C 1
ATOM 1548 O O . TRP A 1 191 ? -4.182 -8.896 9.016 1.00 97.25 191 TRP A O 1
ATOM 1558 N N . ASN A 1 192 ? -6.233 -7.975 9.160 1.00 96.75 192 ASN A N 1
ATOM 1559 C CA . ASN A 1 192 ? -6.994 -9.190 8.888 1.00 96.75 192 ASN A CA 1
ATOM 1560 C C . ASN A 1 192 ? -7.541 -9.168 7.461 1.00 96.75 192 ASN A C 1
ATOM 1562 O O . ASN A 1 192 ? -7.929 -8.113 6.961 1.00 96.75 192 ASN A O 1
ATOM 1566 N N . GLU A 1 193 ? -7.556 -10.323 6.792 1.00 97.81 193 GLU A N 1
ATOM 1567 C CA . GLU A 1 193 ? -8.105 -10.443 5.439 1.00 97.81 193 GLU A CA 1
ATOM 1568 C C . GLU A 1 193 ? -9.590 -10.079 5.416 1.00 97.81 193 GLU A C 1
ATOM 1570 O O . GLU A 1 193 ? -10.393 -10.645 6.155 1.00 97.81 193 GLU A O 1
ATOM 1575 N N . TYR A 1 194 ? -9.952 -9.169 4.517 1.00 97.88 194 TYR A N 1
ATOM 1576 C CA . TYR A 1 194 ? -11.329 -8.772 4.273 1.00 97.88 194 TYR A CA 1
ATOM 1577 C C . TYR A 1 194 ? -11.883 -9.507 3.052 1.00 97.88 194 TYR A C 1
ATOM 1579 O O . TYR A 1 194 ? -11.404 -9.335 1.929 1.00 97.88 194 TYR A O 1
ATOM 1587 N N . ASN A 1 195 ? -12.927 -10.303 3.262 1.00 96.56 195 ASN A N 1
ATOM 1588 C CA . ASN A 1 195 ? -13.531 -11.194 2.272 1.00 96.56 195 ASN A CA 1
ATOM 1589 C C . ASN A 1 195 ? -14.917 -10.705 1.824 1.00 96.56 195 ASN A C 1
ATOM 1591 O O . ASN A 1 195 ? -15.817 -11.494 1.516 1.00 96.56 195 ASN A O 1
ATOM 1595 N N . PHE A 1 196 ? -15.086 -9.381 1.749 1.00 96.50 196 PHE A N 1
ATOM 1596 C CA . PHE A 1 196 ? -16.329 -8.727 1.335 1.00 96.50 196 PHE A CA 1
ATOM 1597 C C . PHE A 1 196 ? -17.530 -9.069 2.233 1.00 96.50 196 PHE A C 1
ATOM 1599 O O . PHE A 1 196 ? -18.681 -9.069 1.775 1.00 96.50 196 PHE A O 1
ATOM 1606 N N . GLU A 1 197 ? -17.286 -9.383 3.503 1.00 96.81 197 GLU A N 1
ATOM 1607 C CA . GLU A 1 197 ? -18.317 -9.555 4.516 1.00 96.81 197 GLU A CA 1
ATOM 1608 C C . GLU A 1 197 ? -18.967 -8.220 4.905 1.00 96.81 197 GLU A C 1
ATOM 1610 O O . GLU A 1 197 ? -18.465 -7.125 4.627 1.00 96.81 197 GLU A O 1
ATOM 1615 N N . THR A 1 198 ? -20.140 -8.315 5.529 1.00 97.50 198 THR A N 1
ATOM 1616 C CA . THR A 1 198 ? -20.845 -7.156 6.076 1.00 97.50 198 THR A CA 1
ATOM 1617 C C . THR A 1 198 ? -20.213 -6.742 7.397 1.00 97.50 198 THR A C 1
ATOM 1619 O O . THR A 1 198 ? -20.191 -7.517 8.351 1.00 97.50 198 THR A O 1
ATOM 1622 N N . LEU A 1 199 ? -19.767 -5.494 7.448 1.00 97.62 199 LEU A N 1
ATOM 1623 C CA . LEU A 1 199 ? -19.248 -4.815 8.620 1.00 97.62 199 LEU A CA 1
ATOM 1624 C C . LEU A 1 199 ? -20.344 -3.961 9.267 1.00 97.62 199 LEU A C 1
ATOM 1626 O O . LEU A 1 199 ? -21.401 -3.689 8.682 1.00 97.62 199 LEU A O 1
ATOM 1630 N N . LYS A 1 200 ? -20.098 -3.553 10.509 1.00 98.06 200 LYS A N 1
ATOM 1631 C CA . LYS A 1 200 ? -20.959 -2.601 11.210 1.00 98.06 200 LYS A CA 1
ATOM 1632 C C . LYS A 1 200 ? -20.717 -1.182 10.709 1.00 98.06 200 LYS A C 1
ATOM 1634 O O . LYS A 1 200 ? -19.705 -0.895 10.083 1.00 98.06 200 LYS A O 1
ATOM 1639 N N . ALA A 1 201 ? -21.665 -0.288 10.968 1.00 98.12 201 ALA A N 1
ATOM 1640 C CA . ALA A 1 201 ? -21.377 1.137 10.860 1.00 98.12 201 ALA A CA 1
ATOM 1641 C C . ALA A 1 201 ? -20.184 1.484 11.772 1.00 98.12 201 ALA A C 1
ATOM 1643 O O . ALA A 1 201 ? -20.157 1.070 12.935 1.00 98.12 201 ALA A O 1
ATOM 1644 N N . GLY A 1 202 ? -19.205 2.216 11.248 1.00 98.06 202 GLY A N 1
ATOM 1645 C CA . GLY A 1 202 ? -17.949 2.468 11.943 1.00 98.06 202 GLY A CA 1
ATOM 1646 C C . GLY A 1 202 ? -16.852 3.031 11.049 1.00 98.06 202 GLY A C 1
ATOM 1647 O O . GLY A 1 202 ? -17.060 3.309 9.867 1.00 98.06 202 GLY A O 1
ATOM 1648 N N . GLU A 1 203 ? -15.684 3.200 11.653 1.00 98.25 203 GLU A N 1
ATOM 1649 C CA . GLU A 1 203 ? -14.463 3.707 11.033 1.00 98.25 203 GLU A CA 1
ATOM 1650 C C . GLU A 1 203 ? -13.513 2.541 10.765 1.00 98.25 203 GLU A C 1
ATOM 1652 O O . GLU A 1 203 ? -13.354 1.657 11.607 1.00 98.25 203 GLU A O 1
ATOM 1657 N N . TYR A 1 204 ? -12.908 2.528 9.581 1.00 98.25 204 TYR A N 1
ATOM 1658 C CA . TYR A 1 204 ? -12.105 1.414 9.099 1.00 98.25 204 TYR A CA 1
ATOM 1659 C C . TYR A 1 204 ? -10.844 1.922 8.413 1.00 98.25 204 TYR A C 1
ATOM 1661 O O . TYR A 1 204 ? -10.918 2.684 7.447 1.00 98.25 204 TYR A O 1
ATOM 1669 N N . GLU A 1 205 ? -9.685 1.456 8.869 1.00 98.44 205 GLU A N 1
ATOM 1670 C CA . GLU A 1 205 ? -8.469 1.464 8.059 1.00 98.44 205 GLU A CA 1
ATOM 1671 C C . GLU A 1 205 ? -8.450 0.201 7.201 1.00 98.44 205 GLU A C 1
ATOM 1673 O O . GLU A 1 205 ? -8.742 -0.903 7.671 1.00 98.44 205 GLU A O 1
ATOM 1678 N N . TRP A 1 206 ? -8.105 0.364 5.932 1.00 98.06 206 TRP A N 1
ATOM 1679 C CA . TRP A 1 206 ? -8.060 -0.722 4.972 1.00 98.06 206 TRP A CA 1
ATOM 1680 C C . TRP A 1 206 ? -6.804 -0.628 4.122 1.00 98.06 206 TRP A C 1
ATOM 1682 O O . TRP A 1 206 ? -6.224 0.442 3.932 1.00 98.06 206 TRP A O 1
ATOM 1692 N N . LYS A 1 207 ? -6.400 -1.765 3.573 1.00 97.69 207 LYS A N 1
ATOM 1693 C CA . LYS A 1 207 ? -5.380 -1.818 2.536 1.00 97.69 207 LYS A CA 1
ATOM 1694 C C . LYS A 1 207 ? -5.684 -2.902 1.524 1.00 97.69 207 LYS A C 1
ATOM 1696 O O . LYS A 1 207 ? -6.423 -3.839 1.809 1.00 97.69 207 LYS A O 1
ATOM 1701 N N . ILE A 1 208 ? -5.112 -2.775 0.342 1.00 97.31 208 ILE A N 1
ATOM 1702 C CA . ILE A 1 208 ? -5.070 -3.824 -0.665 1.00 97.31 208 ILE A CA 1
ATOM 1703 C C . ILE A 1 208 ? -3.618 -4.054 -1.042 1.00 97.31 208 ILE A C 1
ATOM 1705 O O . ILE A 1 208 ? -2.879 -3.100 -1.267 1.00 9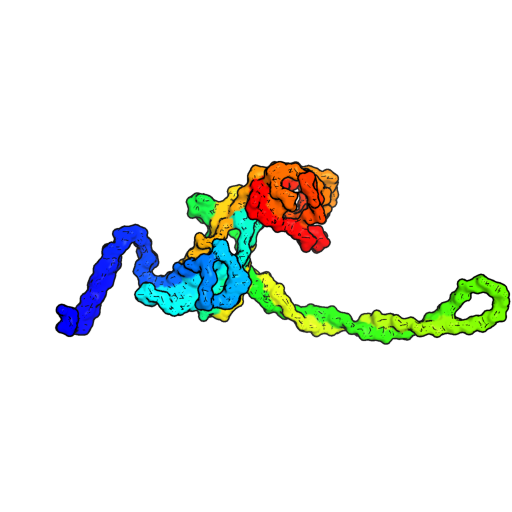7.31 208 ILE A O 1
ATOM 1709 N N . ILE A 1 209 ? -3.232 -5.320 -1.102 1.00 96.94 209 ILE A N 1
ATOM 1710 C CA . ILE A 1 209 ? -1.941 -5.746 -1.635 1.00 96.94 209 ILE A CA 1
ATOM 1711 C C . ILE A 1 209 ? -2.232 -6.495 -2.928 1.00 96.94 209 ILE A C 1
ATOM 1713 O O . ILE A 1 209 ? -3.179 -7.284 -2.971 1.00 96.94 209 ILE A O 1
ATOM 1717 N N . GLY A 1 210 ? -1.460 -6.233 -3.979 1.00 95.69 210 GLY A N 1
ATOM 1718 C CA . GLY A 1 210 ? -1.579 -6.927 -5.253 1.00 95.69 210 GLY A CA 1
ATOM 1719 C C . GLY A 1 210 ? -0.235 -7.215 -5.908 1.00 95.69 210 GLY A C 1
ATOM 1720 O O . GLY A 1 210 ? 0.746 -6.523 -5.655 1.00 95.69 210 GLY A O 1
ATOM 1721 N N . SER A 1 211 ? -0.210 -8.237 -6.759 1.00 94.94 211 SER A N 1
ATOM 1722 C CA . SER A 1 211 ? 0.950 -8.648 -7.546 1.00 94.94 211 SER A CA 1
ATOM 1723 C C . SER A 1 211 ? 0.609 -8.650 -9.032 1.00 94.94 211 SER A C 1
ATOM 1725 O O . SER A 1 211 ? -0.400 -9.227 -9.448 1.00 94.94 211 SER A O 1
ATOM 1727 N N . LYS A 1 212 ? 1.436 -7.979 -9.838 1.00 94.12 212 LYS A N 1
ATOM 1728 C CA . LYS A 1 212 ? 1.237 -7.825 -11.286 1.00 94.12 212 LYS A CA 1
ATOM 1729 C C . LYS A 1 212 ? 2.460 -8.252 -12.086 1.00 94.12 212 LYS A C 1
ATOM 1731 O O . LYS A 1 212 ? 3.584 -8.227 -11.592 1.00 94.12 212 LYS A O 1
ATOM 1736 N N . ASP A 1 213 ? 2.261 -8.569 -13.362 1.00 92.25 213 ASP A N 1
ATOM 1737 C CA . ASP A 1 213 ? 3.391 -8.811 -14.258 1.00 92.25 213 ASP A CA 1
ATOM 1738 C C . ASP A 1 213 ? 4.217 -7.528 -14.443 1.00 92.25 213 ASP A C 1
ATOM 1740 O O . ASP A 1 213 ? 3.669 -6.437 -14.623 1.00 92.25 213 ASP A O 1
ATOM 1744 N N . ILE A 1 214 ? 5.542 -7.667 -14.564 1.00 91.56 214 ILE A N 1
ATOM 1745 C CA . ILE A 1 214 ? 6.478 -6.542 -14.775 1.00 91.56 214 ILE A CA 1
ATOM 1746 C C . ILE A 1 214 ? 6.156 -5.668 -15.997 1.00 91.56 214 ILE A C 1
ATOM 1748 O O . ILE A 1 214 ? 6.655 -4.554 -16.114 1.00 91.56 214 ILE A O 1
ATOM 1752 N N . SER A 1 215 ? 5.361 -6.176 -16.944 1.00 88.88 215 SER A N 1
ATOM 1753 C CA . SER A 1 215 ? 4.959 -5.464 -18.166 1.00 88.88 215 SER A CA 1
ATOM 1754 C C . SER A 1 215 ? 3.620 -4.728 -18.043 1.00 88.88 215 SER A C 1
ATOM 1756 O O . SER A 1 215 ? 3.247 -3.976 -18.947 1.00 88.88 215 SER A O 1
ATOM 1758 N N . GLN A 1 216 ? 2.894 -4.939 -16.946 1.00 91.31 216 GLN A N 1
ATOM 1759 C CA . GLN A 1 216 ? 1.571 -4.382 -16.725 1.00 91.31 216 GLN A CA 1
ATOM 1760 C C . GLN A 1 216 ? 1.657 -3.052 -15.974 1.00 91.31 216 GLN A C 1
ATOM 1762 O O . GLN A 1 216 ? 2.297 -2.944 -14.929 1.00 91.31 216 GLN A O 1
ATOM 1767 N N . SER A 1 217 ? 0.938 -2.051 -16.483 1.00 93.31 217 SER A N 1
ATOM 1768 C CA . SER A 1 217 ? 0.415 -0.961 -15.658 1.00 93.31 217 SER A CA 1
ATOM 1769 C C . SER A 1 217 ? -1.097 -1.080 -15.605 1.00 93.31 217 SER A C 1
ATOM 1771 O O . SER A 1 217 ? -1.725 -1.308 -16.651 1.00 93.31 217 SER A O 1
ATOM 1773 N N . VAL A 1 218 ? -1.667 -0.890 -14.421 1.00 94.12 218 VAL A N 1
ATOM 1774 C CA . VAL A 1 218 ? -3.107 -1.021 -14.198 1.00 94.12 218 VAL A CA 1
ATOM 1775 C C . VAL A 1 218 ? -3.662 0.144 -13.389 1.00 94.12 218 VAL A C 1
ATOM 1777 O O . VAL A 1 218 ? -2.977 0.700 -12.542 1.00 94.12 218 VAL A O 1
ATOM 1780 N N . ASP A 1 219 ? -4.906 0.502 -13.664 1.00 93.94 219 ASP A N 1
ATOM 1781 C CA . ASP A 1 219 ? -5.742 1.386 -12.859 1.00 93.94 219 ASP A CA 1
ATOM 1782 C C . ASP A 1 219 ? -6.528 0.522 -11.867 1.00 93.94 219 ASP A C 1
ATOM 1784 O O . ASP A 1 219 ? -7.275 -0.371 -12.285 1.00 93.94 219 ASP A O 1
ATOM 1788 N N . PHE A 1 220 ? -6.314 0.740 -10.570 1.00 94.00 220 PHE A N 1
ATOM 1789 C CA . PHE A 1 220 ? -6.999 0.029 -9.498 1.00 94.00 220 PHE A CA 1
ATOM 1790 C C . PHE A 1 220 ? -8.300 0.756 -9.149 1.00 94.00 220 PHE A C 1
ATOM 1792 O O . PHE A 1 220 ? -8.304 1.876 -8.640 1.00 94.00 220 PHE A O 1
ATOM 1799 N N . ILE A 1 221 ? -9.427 0.080 -9.385 1.00 95.25 221 ILE A N 1
ATOM 1800 C CA . ILE A 1 221 ? -10.763 0.653 -9.227 1.00 95.25 221 ILE A CA 1
ATOM 1801 C C . ILE A 1 221 ? -11.551 -0.160 -8.191 1.00 95.25 221 ILE A C 1
ATOM 1803 O O . ILE A 1 221 ? -12.169 -1.176 -8.544 1.00 95.25 221 ILE A O 1
ATOM 1807 N N . PRO A 1 222 ? -11.594 0.280 -6.919 1.00 95.75 222 PRO A N 1
ATOM 1808 C CA . PRO A 1 222 ? -12.499 -0.294 -5.939 1.00 95.75 222 PRO A CA 1
ATOM 1809 C C . PRO A 1 222 ? -13.958 -0.068 -6.344 1.00 95.75 222 PRO A C 1
ATOM 1811 O O . PRO A 1 222 ? -14.315 0.922 -6.991 1.00 95.75 222 PRO A O 1
ATOM 1814 N N . VAL A 1 223 ? -14.828 -0.981 -5.924 1.00 95.62 223 VAL A N 1
ATOM 1815 C CA . VAL A 1 223 ? -16.278 -0.828 -6.030 1.00 95.62 223 VAL A CA 1
ATOM 1816 C C . VAL A 1 223 ? -16.862 -0.796 -4.636 1.00 95.62 223 VAL A C 1
ATOM 1818 O O . VAL A 1 223 ? -16.637 -1.718 -3.861 1.00 95.62 223 VAL A O 1
ATOM 1821 N N . ALA A 1 224 ? -17.651 0.225 -4.336 1.00 96.12 224 ALA A N 1
ATOM 1822 C CA . ALA A 1 224 ? -18.336 0.373 -3.063 1.00 96.12 224 ALA A CA 1
ATOM 1823 C C . ALA A 1 224 ? -19.784 0.804 -3.287 1.00 96.12 224 ALA A C 1
ATOM 1825 O O . ALA A 1 224 ? -20.059 1.721 -4.063 1.00 96.12 224 ALA A O 1
ATOM 1826 N N . HIS A 1 225 ? -20.719 0.129 -2.625 1.00 92.75 225 HIS A N 1
ATOM 1827 C CA . HIS A 1 225 ? -22.161 0.340 -2.750 1.00 92.75 225 HIS A CA 1
ATOM 1828 C C . HIS A 1 225 ? -22.650 0.460 -4.210 1.00 92.75 225 HIS A C 1
ATOM 1830 O O . HIS A 1 225 ? -23.460 1.326 -4.558 1.00 92.75 225 HIS A O 1
ATOM 1836 N N . GLY A 1 226 ? -22.130 -0.407 -5.083 1.00 91.88 226 GLY A N 1
ATOM 1837 C CA . GLY A 1 226 ? -22.428 -0.463 -6.514 1.00 91.88 226 GLY A CA 1
ATOM 1838 C C . GLY A 1 226 ? -21.786 0.648 -7.354 1.00 91.88 226 GLY A C 1
ATOM 1839 O O . GLY A 1 226 ? -22.151 0.809 -8.521 1.00 91.88 226 GLY A O 1
ATOM 1840 N N . LYS A 1 227 ? -20.853 1.429 -6.797 1.00 92.56 227 LYS A N 1
ATOM 1841 C CA . LYS A 1 227 ? -20.164 2.532 -7.480 1.00 92.56 227 LYS A CA 1
ATOM 1842 C C . LYS A 1 227 ? -18.681 2.245 -7.636 1.00 92.56 227 LYS A C 1
ATOM 1844 O O . LYS A 1 227 ? -18.022 1.841 -6.688 1.00 92.56 227 LYS A O 1
ATOM 1849 N N . ARG A 1 228 ? -18.156 2.494 -8.836 1.00 94.12 228 ARG A N 1
ATOM 1850 C CA . ARG A 1 228 ? -16.715 2.472 -9.117 1.00 94.12 228 ARG A CA 1
ATOM 1851 C C . ARG A 1 228 ? -16.063 3.732 -8.552 1.00 94.12 228 ARG A C 1
ATOM 1853 O O . ARG A 1 228 ? -16.559 4.829 -8.811 1.00 94.12 228 ARG A O 1
ATOM 1860 N N . LEU A 1 229 ? -14.975 3.561 -7.816 1.00 94.19 229 LEU A N 1
ATOM 1861 C CA . LEU A 1 229 ? -14.172 4.618 -7.199 1.00 94.19 229 LEU A CA 1
ATOM 1862 C C . LEU A 1 229 ? -12.919 4.873 -8.057 1.00 94.19 229 LEU A C 1
ATOM 1864 O O . LEU A 1 229 ? -11.803 4.551 -7.673 1.00 94.19 229 LEU A O 1
ATOM 1868 N N . AS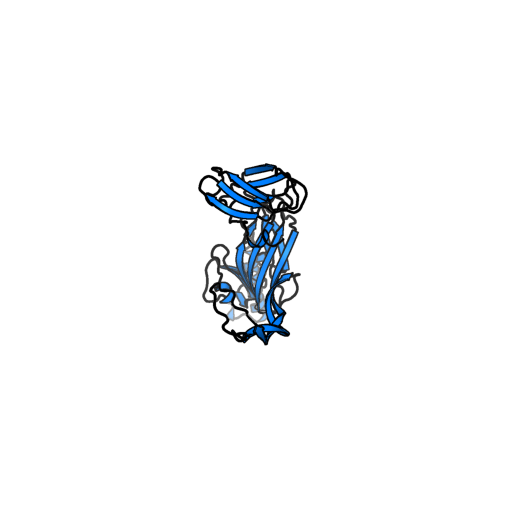N A 1 230 ? -13.118 5.351 -9.283 1.00 91.00 230 ASN A N 1
ATOM 1869 C CA . ASN A 1 230 ? -12.096 5.453 -10.331 1.00 91.00 230 ASN A CA 1
ATOM 1870 C C . ASN A 1 230 ? -11.298 6.773 -10.305 1.00 91.00 230 ASN A C 1
ATOM 1872 O O . ASN A 1 230 ? -10.739 7.181 -11.319 1.00 91.00 230 ASN A O 1
ATOM 1876 N N . GLU A 1 231 ? -11.303 7.475 -9.173 1.00 89.44 231 GLU A N 1
ATOM 1877 C CA . GLU A 1 231 ? -10.617 8.755 -8.974 1.00 89.44 231 GLU A CA 1
ATOM 1878 C C . GLU A 1 231 ? -9.207 8.618 -8.374 1.00 89.44 231 GLU A C 1
ATOM 1880 O O . GLU A 1 231 ? -8.520 9.623 -8.209 1.00 89.44 231 GLU A O 1
ATOM 1885 N N . TRP A 1 232 ? -8.780 7.407 -8.014 1.00 80.44 232 TRP A N 1
ATOM 1886 C CA . TRP A 1 232 ? -7.706 7.224 -7.041 1.00 80.44 232 TRP A CA 1
ATOM 1887 C C . TRP A 1 232 ? -6.348 6.801 -7.587 1.00 80.44 232 TRP A C 1
ATOM 1889 O O . TRP A 1 232 ? -5.406 7.585 -7.486 1.00 80.44 232 TRP A O 1
ATOM 1899 N N . ALA A 1 233 ? -6.186 5.573 -8.076 1.00 78.06 233 ALA A N 1
ATOM 1900 C CA . ALA A 1 233 ? -4.856 4.974 -8.050 1.00 78.06 233 ALA A CA 1
ATOM 1901 C C . ALA A 1 233 ? -4.498 4.190 -9.307 1.00 78.06 233 ALA A C 1
ATOM 1903 O O . ALA A 1 233 ? -5.169 3.240 -9.696 1.00 78.06 233 ALA A O 1
ATOM 1904 N N . TRP A 1 234 ? -3.339 4.542 -9.858 1.00 87.44 234 TRP A N 1
ATOM 1905 C CA . TRP A 1 234 ? -2.631 3.745 -10.848 1.00 87.44 234 TRP A CA 1
ATOM 1906 C C . TRP A 1 234 ? -1.504 2.971 -10.170 1.00 87.44 234 TRP A C 1
ATOM 1908 O O . TRP A 1 234 ? -0.875 3.470 -9.242 1.00 87.44 234 TRP A O 1
ATOM 1918 N N . TRP A 1 235 ? -1.231 1.775 -10.674 1.00 91.12 235 TRP A N 1
ATOM 1919 C CA . TRP A 1 235 ? -0.076 0.938 -10.370 1.00 91.12 235 TRP A CA 1
ATOM 1920 C C . TRP A 1 235 ? 0.764 0.829 -11.642 1.00 91.12 235 TRP A C 1
ATOM 1922 O O . TRP A 1 235 ? 0.550 -0.055 -12.481 1.00 91.12 235 TRP A O 1
ATOM 1932 N N . ASN A 1 236 ? 1.673 1.786 -11.833 1.00 88.88 236 ASN A N 1
ATOM 1933 C CA . ASN A 1 236 ? 2.504 1.895 -13.032 1.00 88.88 236 ASN A CA 1
ATOM 1934 C C . ASN A 1 236 ? 3.790 1.079 -12.918 1.00 88.88 236 ASN A C 1
ATOM 1936 O O . ASN A 1 236 ? 4.271 0.817 -11.822 1.00 88.88 236 ASN A O 1
ATOM 1940 N N . ASN A 1 237 ? 4.351 0.694 -14.066 1.00 88.31 237 ASN A N 1
ATOM 1941 C CA . ASN A 1 237 ? 5.591 -0.079 -14.180 1.00 88.31 237 ASN A CA 1
ATOM 1942 C C . ASN A 1 237 ? 6.701 0.697 -14.903 1.00 88.31 237 ASN A C 1
ATOM 1944 O O . ASN A 1 237 ? 7.474 0.095 -15.647 1.00 88.31 237 ASN A O 1
ATOM 1948 N N . ASP A 1 238 ? 6.776 2.014 -14.720 1.00 88.62 238 ASP A N 1
ATOM 1949 C CA . ASP A 1 238 ? 7.651 2.893 -15.504 1.00 88.62 238 ASP A CA 1
ATOM 1950 C C . ASP A 1 238 ? 9.134 2.818 -15.047 1.00 88.62 238 ASP A C 1
ATOM 1952 O O . ASP A 1 238 ? 9.765 3.822 -14.737 1.00 88.62 238 ASP A O 1
ATOM 1956 N N . TRP A 1 239 ? 9.703 1.606 -14.997 1.00 92.31 239 TRP A N 1
ATOM 1957 C CA . TRP A 1 239 ? 11.140 1.355 -14.842 1.00 92.31 239 TRP A CA 1
ATOM 1958 C C . TRP A 1 239 ? 11.795 1.240 -16.214 1.00 92.31 239 TRP A C 1
ATOM 1960 O O . TRP A 1 239 ? 11.592 0.264 -16.942 1.00 92.31 239 TRP A O 1
ATOM 1970 N N . GLU A 1 240 ? 12.603 2.234 -16.569 1.00 92.81 240 GLU A N 1
ATOM 1971 C CA . GLU A 1 240 ? 13.198 2.331 -17.903 1.00 92.81 240 GLU A CA 1
ATOM 1972 C C . GLU A 1 240 ? 14.394 1.393 -18.110 1.00 92.81 240 GLU A C 1
ATOM 1974 O O . GLU A 1 240 ? 14.660 0.949 -19.233 1.00 92.81 240 GLU A O 1
ATOM 1979 N N . PHE A 1 241 ? 15.116 1.058 -17.038 1.00 95.50 241 PHE A N 1
ATOM 1980 C CA . PHE A 1 241 ? 16.368 0.316 -17.124 1.00 95.50 241 PHE A CA 1
ATOM 1981 C C . PHE A 1 241 ? 16.351 -0.934 -16.253 1.00 95.50 241 PHE A C 1
ATOM 1983 O O . PHE A 1 241 ? 15.783 -0.971 -15.164 1.00 95.50 241 PHE A O 1
ATOM 1990 N N . LYS A 1 242 ? 17.048 -1.971 -16.731 1.00 95.06 242 LYS A N 1
ATOM 1991 C CA . LYS A 1 242 ? 17.369 -3.154 -15.935 1.00 95.06 242 LYS A CA 1
ATOM 1992 C C . LYS A 1 242 ? 18.796 -3.619 -16.168 1.00 95.06 242 LYS A C 1
ATOM 1994 O O . LYS A 1 242 ? 19.311 -3.559 -17.286 1.00 95.06 242 LYS A O 1
ATOM 1999 N N . ARG A 1 243 ? 19.424 -4.140 -15.120 1.00 95.69 243 ARG A N 1
ATOM 2000 C CA . ARG A 1 243 ? 20.784 -4.687 -15.141 1.00 95.69 243 ARG A CA 1
ATOM 2001 C C . ARG A 1 243 ? 20.787 -6.096 -14.565 1.00 95.69 243 ARG A C 1
ATOM 2003 O O . ARG A 1 243 ? 20.217 -6.328 -13.507 1.00 95.69 243 ARG A O 1
ATOM 2010 N N . LEU A 1 244 ? 21.440 -7.027 -15.260 1.00 95.38 244 LEU A N 1
ATOM 2011 C CA . LEU A 1 244 ? 21.719 -8.358 -14.719 1.00 95.38 244 LEU A CA 1
ATOM 2012 C C . LEU A 1 244 ? 22.849 -8.256 -13.691 1.00 95.38 244 LEU A C 1
ATOM 2014 O O . LEU A 1 244 ? 23.908 -7.703 -13.998 1.00 95.38 244 LEU A O 1
ATOM 2018 N N . ILE A 1 245 ? 22.640 -8.831 -12.513 1.00 92.94 245 ILE A N 1
ATOM 2019 C CA . ILE A 1 245 ? 23.657 -8.979 -11.476 1.00 92.94 245 ILE A CA 1
ATOM 2020 C C . ILE A 1 245 ? 23.939 -10.471 -11.305 1.00 92.94 245 ILE A C 1
ATOM 2022 O O . ILE A 1 245 ? 23.030 -11.269 -11.079 1.00 92.94 245 ILE A O 1
ATOM 2026 N N . ASN A 1 246 ? 25.218 -10.832 -11.413 1.00 90.56 246 ASN A N 1
ATOM 2027 C CA . ASN A 1 246 ? 25.697 -12.184 -11.146 1.00 90.56 246 ASN A CA 1
ATOM 2028 C C . ASN A 1 246 ? 26.253 -12.239 -9.722 1.00 90.56 246 ASN A C 1
ATOM 2030 O O . ASN A 1 246 ? 27.243 -11.569 -9.422 1.00 90.56 246 ASN A O 1
ATOM 2034 N N . LEU A 1 247 ? 25.637 -13.042 -8.859 1.00 84.75 247 LEU A N 1
ATOM 2035 C CA . LEU A 1 247 ? 26.057 -13.208 -7.472 1.00 84.75 247 LEU A CA 1
ATOM 2036 C C . LEU A 1 247 ? 27.126 -14.307 -7.393 1.00 84.75 247 LEU A C 1
ATOM 2038 O O . LEU A 1 247 ? 26.851 -15.498 -7.536 1.00 84.75 247 LEU A O 1
ATOM 2042 N N . THR A 1 248 ? 28.385 -13.915 -7.193 1.00 74.75 248 THR A N 1
ATOM 2043 C CA . THR A 1 248 ? 29.520 -14.845 -7.074 1.00 74.75 248 THR A CA 1
ATOM 2044 C C . THR A 1 248 ? 29.620 -15.446 -5.663 1.00 74.75 248 THR A C 1
ATOM 2046 O O . THR A 1 248 ? 30.427 -14.956 -4.878 1.00 74.75 248 THR A O 1
ATOM 2049 N N . ALA A 1 249 ? 28.801 -16.469 -5.350 1.00 59.91 249 ALA A N 1
ATOM 2050 C CA . ALA A 1 249 ? 28.962 -17.557 -4.339 1.00 59.91 249 ALA A CA 1
ATOM 2051 C C . ALA A 1 249 ? 27.589 -17.971 -3.743 1.00 59.91 249 ALA A C 1
ATOM 2053 O O . ALA A 1 249 ? 26.925 -17.153 -3.123 1.00 59.91 249 ALA A O 1
ATOM 2054 N N . ASN A 1 250 ? 27.049 -19.151 -4.087 1.00 54.50 250 ASN A N 1
ATOM 2055 C CA . ASN A 1 250 ? 27.142 -20.496 -3.463 1.00 54.50 250 ASN A CA 1
ATOM 2056 C C . ASN A 1 250 ? 26.062 -20.825 -2.397 1.00 54.50 250 ASN A C 1
ATOM 2058 O O . ASN A 1 250 ? 26.253 -20.599 -1.209 1.00 54.50 250 ASN A O 1
ATOM 2062 N N . VAL A 1 251 ? 24.992 -21.479 -2.881 1.00 51.44 251 VAL A N 1
ATOM 2063 C CA . VAL A 1 251 ? 24.074 -22.435 -2.215 1.00 51.44 251 VAL A CA 1
ATOM 2064 C C . VAL A 1 251 ? 23.547 -22.050 -0.818 1.00 51.44 251 VAL A C 1
ATOM 2066 O O . VAL A 1 251 ? 24.050 -22.515 0.203 1.00 51.44 251 VAL A O 1
ATOM 2069 N N . GLY A 1 252 ? 22.458 -21.272 -0.784 1.00 59.94 252 GLY A N 1
ATOM 2070 C CA . GLY A 1 252 ? 21.603 -21.081 0.396 1.00 59.94 252 GLY A CA 1
ATOM 2071 C C . GLY A 1 252 ? 20.743 -19.810 0.339 1.00 59.94 252 GLY A C 1
ATOM 2072 O O . GLY A 1 252 ? 21.017 -18.917 -0.457 1.00 59.94 252 GLY A O 1
ATOM 2073 N N . ASN A 1 253 ? 19.732 -19.716 1.208 1.00 63.56 253 ASN A N 1
ATOM 2074 C CA . ASN A 1 253 ? 18.892 -18.522 1.393 1.00 63.56 253 ASN A CA 1
ATOM 2075 C C . ASN A 1 253 ? 19.638 -17.463 2.230 1.00 63.56 253 ASN A C 1
ATOM 2077 O O . ASN A 1 253 ? 19.282 -17.223 3.380 1.00 63.56 253 ASN A O 1
ATOM 2081 N N . PHE A 1 254 ? 20.722 -16.889 1.706 1.00 69.38 254 PHE A N 1
ATOM 2082 C CA . PHE A 1 254 ? 21.494 -15.857 2.409 1.00 69.38 254 PHE A CA 1
ATOM 2083 C C . PHE A 1 254 ? 21.336 -14.484 1.756 1.00 69.38 254 PHE A C 1
ATOM 2085 O O . PHE A 1 254 ? 21.244 -14.370 0.534 1.00 69.38 254 PHE A O 1
ATOM 2092 N N . SER A 1 255 ? 21.390 -13.432 2.577 1.00 75.88 255 SER A N 1
ATOM 2093 C CA . SER A 1 255 ? 21.437 -12.048 2.105 1.00 75.88 255 SER A CA 1
ATOM 2094 C C . SER A 1 255 ? 22.818 -11.698 1.531 1.00 75.88 255 SER A C 1
ATOM 2096 O O . SER A 1 255 ? 23.841 -11.874 2.195 1.00 75.88 255 SER A O 1
ATOM 2098 N N . TYR A 1 256 ? 22.854 -11.162 0.313 1.00 82.62 256 TYR A N 1
ATOM 2099 C CA . TYR A 1 256 ? 24.061 -10.768 -0.409 1.00 82.62 256 TYR A CA 1
ATOM 2100 C C . TYR A 1 256 ? 24.332 -9.268 -0.265 1.00 82.62 256 TYR A C 1
ATOM 2102 O O . TYR A 1 256 ? 23.416 -8.461 -0.392 1.00 82.62 256 TYR A O 1
ATOM 2110 N N . LEU A 1 257 ? 25.589 -8.882 -0.024 1.00 88.75 257 LEU A N 1
ATOM 2111 C CA . LEU A 1 257 ? 26.006 -7.479 0.008 1.00 88.75 257 LEU A CA 1
ATOM 2112 C C . LEU A 1 257 ? 26.588 -7.082 -1.352 1.00 88.75 257 LEU A C 1
ATOM 2114 O O . LEU A 1 257 ? 27.629 -7.600 -1.752 1.00 88.75 257 LEU A O 1
ATOM 2118 N N . TYR A 1 258 ? 25.924 -6.165 -2.045 1.00 90.69 258 TYR A N 1
ATOM 2119 C CA . TYR A 1 258 ? 26.298 -5.690 -3.371 1.00 90.69 258 TYR A CA 1
ATOM 2120 C C . TYR A 1 258 ? 26.566 -4.185 -3.355 1.00 90.69 258 TYR A C 1
ATOM 2122 O O . TYR A 1 258 ? 25.806 -3.419 -2.765 1.00 90.69 258 TYR A O 1
ATOM 2130 N N . GLU A 1 259 ? 27.632 -3.758 -4.028 1.00 94.94 259 GLU A N 1
ATOM 2131 C CA . GLU A 1 259 ? 27.869 -2.345 -4.314 1.00 94.94 259 GLU A CA 1
ATOM 2132 C C . GLU A 1 259 ? 27.213 -1.994 -5.653 1.00 94.94 259 GLU A C 1
ATOM 2134 O O . GLU A 1 259 ? 27.645 -2.456 -6.711 1.00 94.94 259 GLU A O 1
ATOM 2139 N N . VAL A 1 260 ? 26.157 -1.185 -5.601 1.00 96.31 260 VAL A N 1
ATOM 2140 C CA . VAL A 1 260 ? 25.468 -0.650 -6.775 1.00 96.31 260 VAL A CA 1
ATOM 2141 C C . VAL A 1 260 ? 26.188 0.629 -7.202 1.00 96.31 260 VAL A C 1
ATOM 2143 O O . VAL A 1 260 ? 26.098 1.629 -6.489 1.00 96.31 260 VAL A O 1
ATOM 2146 N N . PRO A 1 261 ? 26.907 0.650 -8.339 1.00 96.88 261 PRO A N 1
ATOM 2147 C CA . PRO A 1 261 ? 27.491 1.887 -8.837 1.00 96.88 261 PRO A CA 1
ATOM 2148 C C . PRO A 1 261 ? 26.395 2.797 -9.396 1.00 96.88 261 PRO A C 1
ATOM 2150 O O . PRO A 1 261 ? 25.507 2.320 -10.114 1.00 96.88 261 PRO A O 1
ATOM 2153 N N . TYR A 1 262 ? 26.510 4.097 -9.119 1.00 97.19 262 TYR A N 1
ATOM 2154 C CA . TYR A 1 262 ? 25.602 5.120 -9.626 1.00 97.19 262 TYR A CA 1
ATOM 2155 C C . TYR A 1 262 ? 25.505 5.078 -11.155 1.00 97.19 262 TYR A C 1
ATOM 2157 O O . TYR A 1 262 ? 26.496 4.881 -11.867 1.00 97.19 262 TYR A O 1
ATOM 2165 N N . SER A 1 263 ? 24.301 5.312 -11.664 1.00 96.81 263 SER A N 1
ATOM 2166 C CA . SER A 1 263 ? 24.021 5.564 -13.072 1.00 96.81 263 SER A CA 1
ATOM 2167 C C . SER A 1 263 ? 23.314 6.906 -13.170 1.00 96.81 263 SER A C 1
ATOM 2169 O O . SER A 1 263 ? 22.456 7.193 -12.354 1.00 96.81 263 SER A O 1
ATOM 2171 N N . GLU A 1 264 ? 23.567 7.678 -14.225 1.00 96.06 264 GLU A N 1
ATOM 2172 C CA . GLU A 1 264 ? 22.873 8.961 -14.461 1.00 96.06 264 GLU A CA 1
ATOM 2173 C C . GLU A 1 264 ? 21.345 8.846 -14.612 1.00 96.06 264 GLU A C 1
ATOM 2175 O O . GLU A 1 264 ? 20.645 9.849 -14.557 1.00 96.06 264 GLU A O 1
ATOM 2180 N N . ASN A 1 265 ? 20.846 7.623 -14.804 1.00 96.00 265 ASN A N 1
ATOM 2181 C CA . ASN A 1 265 ? 19.427 7.311 -14.889 1.00 96.00 265 ASN A CA 1
ATOM 2182 C C . ASN A 1 265 ? 18.858 6.795 -13.557 1.00 96.00 265 ASN A C 1
ATOM 2184 O O . ASN A 1 265 ? 17.747 6.304 -13.564 1.00 96.00 265 ASN A O 1
ATOM 2188 N N . MET A 1 266 ? 19.616 6.789 -12.458 1.00 96.44 266 MET A N 1
ATOM 2189 C CA . MET A 1 266 ? 19.103 6.467 -11.117 1.00 96.44 266 MET A CA 1
ATOM 2190 C C . MET A 1 266 ? 18.703 7.755 -10.400 1.00 96.44 266 MET A C 1
ATOM 2192 O O . MET A 1 266 ? 19.210 8.828 -10.735 1.00 96.44 266 MET A O 1
ATOM 2196 N N . GLN A 1 267 ? 17.848 7.652 -9.384 1.00 95.38 267 GLN A N 1
ATOM 2197 C CA . GLN A 1 267 ? 17.698 8.751 -8.431 1.00 95.38 267 GLN A CA 1
ATOM 2198 C C . GLN A 1 267 ? 18.984 8.898 -7.597 1.00 95.38 267 GLN A C 1
ATOM 2200 O O . GLN A 1 267 ? 19.691 7.919 -7.344 1.00 95.38 267 GLN A O 1
ATOM 2205 N N . GLU A 1 268 ? 19.325 10.125 -7.185 1.00 94.94 268 GLU A N 1
ATOM 2206 C CA . GLU A 1 268 ? 20.577 10.408 -6.454 1.00 94.94 268 GLU A CA 1
ATOM 2207 C C . GLU A 1 268 ? 20.653 9.701 -5.085 1.00 94.94 268 GLU A C 1
ATOM 2209 O O . GLU A 1 268 ? 21.746 9.480 -4.557 1.00 94.94 268 GLU A O 1
ATOM 2214 N N . ASP A 1 269 ? 19.502 9.340 -4.519 1.00 94.75 269 ASP A N 1
ATOM 2215 C CA . ASP A 1 269 ? 19.330 8.622 -3.255 1.00 94.75 269 ASP A CA 1
ATOM 2216 C C . ASP A 1 269 ? 19.103 7.108 -3.415 1.00 94.75 269 ASP A C 1
ATOM 2218 O O . ASP A 1 269 ? 19.069 6.400 -2.411 1.00 94.75 269 ASP A O 1
ATOM 2222 N N . TYR A 1 270 ? 19.077 6.591 -4.652 1.00 96.12 270 TYR A N 1
ATOM 2223 C CA . TYR A 1 270 ? 18.882 5.171 -4.980 1.00 96.12 270 TYR A CA 1
ATOM 2224 C C . TYR A 1 270 ? 17.522 4.597 -4.541 1.00 96.12 270 TYR A C 1
ATOM 2226 O O . TYR A 1 270 ? 17.370 3.377 -4.433 1.00 96.12 270 TYR A O 1
ATOM 2234 N N . ASP A 1 271 ? 16.517 5.445 -4.322 1.00 94.38 271 ASP A N 1
ATOM 2235 C CA . ASP A 1 271 ? 15.178 5.005 -3.915 1.00 94.38 271 ASP A CA 1
ATOM 2236 C C . ASP A 1 271 ? 14.400 4.301 -5.040 1.00 94.38 271 ASP A C 1
ATOM 2238 O O . ASP A 1 271 ? 13.398 3.632 -4.791 1.00 94.38 271 ASP A O 1
ATOM 2242 N N . ASP A 1 272 ? 14.886 4.373 -6.280 1.00 95.81 272 ASP A N 1
ATOM 2243 C CA . ASP A 1 272 ? 14.271 3.757 -7.454 1.00 95.81 272 ASP A CA 1
ATOM 2244 C C . ASP A 1 272 ? 14.740 2.324 -7.754 1.00 95.81 272 ASP A C 1
ATOM 2246 O O . ASP A 1 272 ? 14.392 1.762 -8.800 1.00 95.81 272 ASP A O 1
ATOM 2250 N N . LEU A 1 273 ? 15.515 1.716 -6.852 1.00 96.12 273 LEU A N 1
ATOM 2251 C CA . LEU A 1 273 ? 16.010 0.351 -7.011 1.00 96.12 273 LEU A CA 1
ATOM 2252 C C . LEU A 1 273 ? 14.938 -0.694 -6.680 1.00 96.12 273 LEU A C 1
ATOM 2254 O O . LEU A 1 273 ? 14.342 -0.675 -5.609 1.00 96.12 273 LEU A O 1
ATOM 2258 N N . ILE A 1 274 ? 14.770 -1.679 -7.565 1.00 95.94 274 ILE A N 1
ATOM 2259 C CA . ILE A 1 274 ? 13.999 -2.905 -7.305 1.00 95.94 274 ILE A CA 1
ATOM 2260 C C . ILE A 1 274 ? 14.816 -4.109 -7.762 1.00 95.94 274 ILE A C 1
ATOM 2262 O O . ILE A 1 274 ? 15.411 -4.086 -8.840 1.00 95.94 274 ILE A O 1
ATOM 2266 N N . PHE A 1 275 ? 14.830 -5.181 -6.975 1.00 95.44 275 PHE A N 1
ATOM 2267 C CA . PHE A 1 275 ? 15.523 -6.420 -7.323 1.00 95.44 275 PHE A CA 1
ATOM 2268 C C . PHE A 1 275 ? 14.515 -7.534 -7.562 1.00 95.44 275 PHE A C 1
ATOM 2270 O O . PHE A 1 275 ? 13.608 -7.710 -6.760 1.00 95.44 275 PHE A O 1
ATOM 2277 N N . THR A 1 276 ? 14.682 -8.304 -8.635 1.00 95.75 276 THR A N 1
ATOM 2278 C CA . THR A 1 276 ? 13.798 -9.431 -8.959 1.00 95.75 276 THR A CA 1
ATOM 2279 C C . THR A 1 276 ? 14.576 -10.684 -9.312 1.00 95.75 276 THR A C 1
ATOM 2281 O O . THR A 1 276 ? 15.740 -10.625 -9.732 1.00 95.75 276 THR A O 1
ATOM 2284 N N . ASN A 1 277 ? 13.895 -11.827 -9.264 1.00 93.50 277 ASN A N 1
ATOM 2285 C CA . ASN A 1 277 ? 14.387 -13.039 -9.907 1.00 93.50 277 ASN A CA 1
ATOM 2286 C C . ASN A 1 277 ? 14.515 -12.842 -11.434 1.00 93.50 277 ASN A C 1
ATOM 2288 O O . ASN A 1 277 ? 13.967 -11.903 -12.029 1.00 93.50 277 ASN A O 1
ATOM 2292 N N . LYS A 1 278 ? 15.242 -13.742 -12.105 1.00 92.75 278 LYS A N 1
ATOM 2293 C CA . LYS A 1 278 ? 15.445 -13.676 -13.563 1.00 92.75 278 LYS A CA 1
ATOM 2294 C C . LYS A 1 278 ? 14.144 -13.835 -14.362 1.00 92.75 278 LYS A C 1
ATOM 2296 O O . LYS A 1 278 ? 14.050 -13.323 -15.477 1.00 92.75 278 LYS A O 1
ATOM 2301 N N . ALA A 1 279 ? 13.159 -14.540 -13.802 1.00 91.69 279 ALA A N 1
ATOM 2302 C CA . ALA A 1 279 ? 11.852 -14.743 -14.421 1.00 91.69 279 ALA A CA 1
ATOM 2303 C C . ALA A 1 279 ? 10.966 -13.483 -14.389 1.00 91.69 279 ALA A C 1
ATOM 2305 O O . ALA A 1 279 ? 10.048 -13.382 -15.197 1.00 91.69 279 ALA A O 1
ATOM 2306 N N . GLY A 1 280 ? 11.259 -12.518 -13.508 1.00 89.69 280 GLY A N 1
ATOM 2307 C CA . GLY A 1 280 ? 10.433 -11.329 -13.300 1.00 89.69 280 GLY A CA 1
ATOM 2308 C C . GLY A 1 280 ? 9.096 -11.643 -12.627 1.00 89.69 280 GLY A C 1
ATOM 2309 O O . GLY A 1 280 ? 8.103 -11.009 -12.956 1.00 89.69 280 GLY A O 1
ATOM 2310 N N . THR A 1 281 ? 9.059 -12.641 -11.743 1.00 91.31 281 THR A N 1
ATOM 2311 C CA . THR A 1 281 ? 7.839 -13.076 -11.035 1.00 91.31 281 THR A CA 1
ATOM 2312 C C . THR A 1 281 ? 7.890 -12.819 -9.533 1.00 91.31 281 THR A C 1
ATOM 2314 O O . THR A 1 281 ? 6.893 -13.018 -8.852 1.00 91.31 281 THR A O 1
ATOM 2317 N N . GLU A 1 282 ? 9.050 -12.435 -9.004 1.00 92.12 282 GLU A N 1
ATOM 2318 C CA . GLU A 1 282 ? 9.279 -12.248 -7.573 1.00 92.12 282 GLU A CA 1
ATOM 2319 C C . GLU A 1 282 ? 10.248 -11.088 -7.360 1.00 92.12 282 GLU A C 1
ATOM 2321 O O . GLU A 1 282 ? 11.298 -11.038 -8.011 1.00 92.12 282 GLU A O 1
ATOM 2326 N N . GLU A 1 283 ? 9.890 -10.166 -6.465 1.00 94.12 283 GLU A N 1
ATOM 2327 C CA . GLU A 1 283 ? 10.791 -9.128 -5.961 1.00 94.12 283 GLU A CA 1
ATOM 2328 C C . GLU A 1 283 ? 11.491 -9.606 -4.693 1.00 94.12 283 GLU A C 1
ATOM 2330 O O . GLU A 1 283 ? 10.904 -10.283 -3.851 1.00 94.12 283 GLU A O 1
ATOM 2335 N N . PHE A 1 284 ? 12.748 -9.210 -4.542 1.00 91.75 284 PHE A N 1
ATOM 2336 C CA . PHE A 1 284 ? 13.544 -9.515 -3.368 1.00 91.75 284 PHE A CA 1
ATOM 2337 C C . PHE A 1 284 ? 13.551 -8.353 -2.393 1.00 91.75 284 PHE A C 1
ATOM 2339 O O . PHE A 1 284 ? 13.830 -7.214 -2.768 1.00 91.75 284 PHE A O 1
ATOM 2346 N N . ASN A 1 285 ? 13.368 -8.677 -1.114 1.00 91.75 285 ASN A N 1
ATOM 2347 C CA . ASN A 1 285 ? 13.589 -7.724 -0.038 1.00 91.75 285 ASN A CA 1
ATOM 2348 C C . ASN A 1 285 ? 15.055 -7.294 -0.022 1.00 91.75 285 ASN A C 1
ATOM 2350 O O . ASN A 1 285 ? 15.976 -8.119 -0.112 1.00 91.75 285 ASN A O 1
ATOM 2354 N N . PHE A 1 286 ? 15.276 -5.996 0.142 1.00 92.25 286 PHE A N 1
ATOM 2355 C CA . PHE A 1 286 ? 16.609 -5.428 0.217 1.00 92.25 286 PHE A CA 1
ATOM 2356 C C . PHE A 1 286 ? 16.670 -4.250 1.189 1.00 92.25 286 PHE A C 1
ATOM 2358 O O . PHE A 1 286 ? 15.656 -3.695 1.601 1.00 92.25 286 PHE A O 1
ATOM 2365 N N . THR A 1 287 ? 17.887 -3.870 1.568 1.00 93.56 287 THR A N 1
ATOM 2366 C CA . THR A 1 287 ? 18.153 -2.690 2.388 1.00 93.56 287 THR A CA 1
ATOM 2367 C C . THR A 1 287 ? 19.346 -1.941 1.832 1.00 93.56 287 THR A C 1
ATOM 2369 O O . THR A 1 287 ? 20.432 -2.512 1.697 1.00 93.56 287 THR A O 1
ATOM 2372 N N . ILE A 1 288 ? 19.170 -0.653 1.571 1.00 94.06 288 ILE A N 1
ATOM 2373 C CA . ILE A 1 288 ? 20.266 0.277 1.312 1.00 94.06 288 ILE A CA 1
ATOM 2374 C C . ILE A 1 288 ? 20.914 0.592 2.665 1.00 94.06 288 ILE A C 1
ATOM 2376 O O . ILE A 1 288 ? 20.320 1.236 3.524 1.00 94.06 288 ILE A O 1
ATOM 2380 N N . GLN A 1 289 ? 22.124 0.082 2.895 1.00 92.56 289 GLN A N 1
ATOM 2381 C CA . GLN A 1 289 ? 22.837 0.256 4.165 1.00 92.56 289 GLN A CA 1
ATOM 2382 C C . GLN A 1 289 ? 23.523 1.619 4.256 1.00 92.56 289 GLN A C 1
ATOM 2384 O O . GLN A 1 289 ? 23.644 2.199 5.334 1.00 92.56 289 GLN A O 1
ATOM 2389 N N . SER A 1 290 ? 24.021 2.099 3.123 1.00 94.19 290 SER A N 1
ATOM 2390 C CA . SER A 1 290 ? 24.642 3.407 2.965 1.00 94.19 290 SER A CA 1
ATOM 2391 C C . SER A 1 290 ? 24.749 3.735 1.481 1.00 94.19 290 SER A C 1
ATOM 2393 O O . SER A 1 290 ? 24.769 2.836 0.642 1.00 94.19 290 SER A O 1
ATOM 2395 N N . TYR A 1 291 ? 24.845 5.017 1.148 1.00 96.44 291 TYR A N 1
ATOM 2396 C CA . TYR A 1 291 ? 25.110 5.464 -0.213 1.00 96.44 291 TYR A CA 1
ATOM 2397 C C . TYR A 1 291 ? 25.879 6.783 -0.215 1.00 96.44 291 TYR A C 1
ATOM 2399 O O . TYR A 1 291 ? 25.995 7.480 0.796 1.00 96.44 291 TYR A O 1
ATOM 2407 N N . ASN A 1 292 ? 26.461 7.088 -1.364 1.00 95.81 292 ASN A N 1
ATOM 2408 C CA . ASN A 1 292 ? 27.104 8.349 -1.686 1.00 95.81 292 ASN A CA 1
ATOM 2409 C C . ASN A 1 292 ? 26.865 8.660 -3.176 1.00 95.81 292 ASN A C 1
ATOM 2411 O O . ASN A 1 292 ? 26.166 7.928 -3.876 1.00 95.81 292 ASN A O 1
ATOM 2415 N N . SER A 1 293 ? 27.481 9.728 -3.683 1.00 94.94 293 SER A N 1
ATOM 2416 C CA . SER A 1 293 ? 27.293 10.173 -5.069 1.00 94.94 293 SER A CA 1
ATOM 2417 C C . SER A 1 293 ? 27.838 9.225 -6.147 1.00 94.94 293 SER A C 1
ATOM 2419 O O . SER A 1 293 ? 27.619 9.475 -7.329 1.00 94.94 293 SER A O 1
ATOM 2421 N N . THR A 1 294 ? 28.576 8.171 -5.789 1.00 96.75 294 THR A N 1
ATOM 2422 C CA . THR A 1 294 ? 29.151 7.216 -6.750 1.00 96.75 294 THR A CA 1
ATOM 2423 C C . THR A 1 294 ? 28.672 5.782 -6.566 1.00 96.75 294 THR A C 1
ATOM 2425 O O . THR A 1 294 ? 28.707 5.026 -7.537 1.00 96.75 294 THR A O 1
ATOM 2428 N N . SER A 1 295 ? 28.256 5.379 -5.364 1.00 96.75 295 SER A N 1
ATOM 2429 C CA . SER A 1 295 ? 27.690 4.046 -5.135 1.00 96.75 295 SER A CA 1
ATOM 2430 C C . SER A 1 295 ? 26.780 3.951 -3.908 1.00 96.75 295 SER A C 1
ATOM 2432 O O . SER A 1 295 ? 26.846 4.774 -2.991 1.00 96.75 295 SER A O 1
ATOM 2434 N N . ALA A 1 296 ? 25.961 2.898 -3.886 1.00 96.81 296 ALA A N 1
ATOM 2435 C CA . ALA A 1 296 ? 25.186 2.443 -2.738 1.00 96.81 296 ALA A CA 1
ATOM 2436 C C . ALA A 1 296 ? 25.599 1.026 -2.323 1.00 96.81 296 ALA A C 1
ATOM 2438 O O . ALA A 1 296 ? 25.851 0.162 -3.163 1.00 96.81 296 ALA A O 1
ATOM 2439 N N . ILE A 1 297 ? 25.644 0.771 -1.018 1.00 94.88 297 ILE A N 1
ATOM 2440 C CA . ILE A 1 297 ? 25.856 -0.553 -0.439 1.00 94.88 297 ILE A CA 1
ATOM 2441 C C . ILE A 1 297 ? 24.492 -1.148 -0.109 1.00 94.88 297 ILE A C 1
ATOM 2443 O O . ILE A 1 297 ? 23.799 -0.671 0.789 1.00 94.88 297 ILE A O 1
ATOM 2447 N N . VAL A 1 298 ? 24.118 -2.206 -0.823 1.00 93.69 298 VAL A N 1
ATOM 2448 C CA . VAL A 1 298 ? 22.790 -2.814 -0.745 1.00 93.69 298 VAL A CA 1
ATOM 2449 C C . VAL A 1 298 ? 22.892 -4.255 -0.269 1.00 93.69 298 VAL A C 1
ATOM 2451 O O . VAL A 1 298 ? 23.672 -5.047 -0.794 1.00 93.69 298 VAL A O 1
ATOM 2454 N N . ARG A 1 299 ? 22.086 -4.612 0.730 1.00 91.50 299 ARG A N 1
ATOM 2455 C CA . ARG A 1 299 ? 21.894 -5.992 1.178 1.00 91.50 299 ARG A CA 1
ATOM 2456 C C . ARG A 1 299 ? 20.627 -6.556 0.547 1.00 91.50 299 ARG A C 1
ATOM 2458 O O . ARG A 1 299 ? 19.572 -5.989 0.776 1.00 91.50 299 ARG A O 1
ATOM 2465 N N . ILE A 1 300 ? 20.716 -7.664 -0.183 1.00 90.75 300 ILE A N 1
ATOM 2466 C CA . ILE A 1 300 ? 19.608 -8.259 -0.951 1.00 90.75 300 ILE A CA 1
ATOM 2467 C C . ILE A 1 300 ? 19.363 -9.684 -0.461 1.00 90.75 300 ILE A C 1
ATOM 2469 O O . ILE A 1 300 ? 20.294 -10.485 -0.465 1.00 90.75 300 ILE A O 1
ATOM 2473 N N . ASN A 1 301 ? 18.136 -10.035 -0.083 1.00 90.06 301 ASN A N 1
ATOM 2474 C CA . ASN A 1 301 ? 17.766 -11.419 0.208 1.00 90.06 301 ASN A CA 1
ATOM 2475 C C . ASN A 1 301 ? 17.369 -12.137 -1.092 1.00 90.06 301 ASN A C 1
ATOM 2477 O O . ASN A 1 301 ? 16.209 -12.105 -1.487 1.00 90.06 301 ASN A O 1
ATOM 2481 N N . SER A 1 302 ? 18.333 -12.760 -1.777 1.00 87.12 302 SER A N 1
ATOM 2482 C CA . SER A 1 302 ? 18.112 -13.352 -3.107 1.00 87.12 302 SER A CA 1
ATOM 2483 C C . SER A 1 302 ? 17.426 -14.720 -3.092 1.00 87.12 302 SER A C 1
ATOM 2485 O O . SER A 1 302 ? 17.274 -15.322 -4.152 1.00 87.12 302 SER A O 1
ATOM 2487 N N . LEU A 1 303 ? 17.080 -15.254 -1.911 1.00 86.50 303 LEU A N 1
ATOM 2488 C CA . LEU A 1 303 ? 16.423 -16.561 -1.752 1.00 86.50 303 LEU A CA 1
ATOM 2489 C C . LEU A 1 303 ? 17.147 -17.717 -2.479 1.00 86.50 303 LEU A C 1
ATOM 2491 O O . LEU A 1 303 ? 16.534 -18.685 -2.921 1.00 86.50 303 LEU A O 1
ATOM 2495 N N . GLY A 1 304 ? 18.474 -17.615 -2.606 1.00 85.62 304 GLY A N 1
ATOM 2496 C CA . GLY A 1 304 ? 19.315 -18.619 -3.261 1.00 85.62 304 GLY A CA 1
ATOM 2497 C C . GLY A 1 304 ? 19.525 -18.429 -4.766 1.00 85.62 304 GLY A C 1
ATOM 2498 O O . GLY A 1 304 ? 20.286 -19.201 -5.353 1.00 85.62 304 GLY A O 1
ATOM 2499 N N . GLU A 1 305 ? 18.937 -17.401 -5.386 1.00 87.94 305 GLU A N 1
ATOM 2500 C CA . GLU A 1 305 ? 19.216 -17.057 -6.782 1.00 87.94 305 GLU A CA 1
ATOM 2501 C C . GLU A 1 305 ? 20.670 -16.614 -6.976 1.00 87.94 305 GLU A C 1
ATOM 2503 O O . GLU A 1 305 ? 21.245 -15.905 -6.146 1.00 87.94 305 GLU A O 1
ATOM 2508 N N . THR A 1 306 ? 21.265 -17.005 -8.107 1.00 88.00 306 THR A N 1
ATOM 2509 C CA . THR A 1 306 ? 22.624 -16.592 -8.511 1.00 88.00 306 THR A CA 1
ATOM 2510 C C . THR A 1 306 ? 22.625 -15.513 -9.591 1.00 88.00 306 THR A C 1
ATOM 2512 O O . THR A 1 306 ? 23.645 -14.866 -9.824 1.00 88.00 306 THR A O 1
ATOM 2515 N N . GLU A 1 307 ? 21.491 -15.333 -10.265 1.00 91.75 307 GLU A N 1
ATOM 2516 C CA . GLU A 1 307 ? 21.270 -14.334 -11.305 1.00 91.75 307 GLU A CA 1
ATOM 2517 C C . GLU A 1 307 ? 19.999 -13.555 -10.967 1.00 91.75 307 GLU A C 1
ATOM 2519 O O . GLU A 1 307 ? 18.901 -14.109 -10.986 1.00 91.75 307 GLU A O 1
ATOM 2524 N N . ILE A 1 308 ? 20.145 -12.263 -10.692 1.00 93.81 308 ILE A N 1
ATOM 2525 C CA . ILE A 1 308 ? 19.019 -11.382 -10.362 1.00 93.81 308 ILE A CA 1
ATOM 2526 C C . ILE A 1 308 ? 18.996 -10.184 -11.310 1.00 93.81 308 ILE A C 1
ATOM 2528 O O . ILE A 1 308 ? 20.027 -9.802 -11.874 1.00 93.81 308 ILE A O 1
ATOM 2532 N N . TYR A 1 309 ? 17.829 -9.573 -11.486 1.00 96.69 309 TYR A N 1
ATOM 2533 C CA . TYR A 1 309 ? 17.713 -8.289 -12.171 1.00 96.69 309 TYR A CA 1
ATOM 2534 C C . TYR A 1 309 ? 17.568 -7.161 -11.162 1.00 96.69 309 TYR A C 1
ATOM 2536 O O . TYR A 1 309 ? 16.825 -7.283 -10.199 1.00 96.69 309 TYR A O 1
ATOM 2544 N N . MET A 1 310 ? 18.256 -6.055 -11.420 1.00 96.56 310 MET A N 1
ATOM 2545 C CA . MET A 1 310 ? 18.044 -4.778 -10.749 1.00 96.56 310 MET A CA 1
ATOM 2546 C C . MET A 1 310 ? 17.380 -3.821 -11.731 1.00 96.56 310 MET A C 1
ATOM 2548 O O . MET A 1 310 ? 17.957 -3.546 -12.787 1.00 96.56 310 MET A O 1
ATOM 2552 N N . TYR A 1 311 ? 16.198 -3.329 -11.390 1.00 97.06 311 TYR A N 1
ATOM 2553 C CA . TYR A 1 311 ? 15.465 -2.299 -12.116 1.00 97.06 311 TYR A CA 1
ATOM 2554 C C . TYR A 1 311 ? 15.741 -0.931 -11.493 1.00 97.06 311 TYR A C 1
ATOM 2556 O O . TYR A 1 311 ? 15.922 -0.836 -10.282 1.00 97.06 311 TYR A O 1
ATOM 2564 N N . TYR A 1 312 ? 15.821 0.097 -12.339 1.00 96.88 312 TYR A N 1
ATOM 2565 C CA . TYR A 1 312 ? 16.034 1.496 -11.955 1.00 96.88 312 TYR A CA 1
ATOM 2566 C C . TYR A 1 312 ? 15.579 2.442 -13.081 1.00 96.88 312 TYR A C 1
ATOM 2568 O O . TYR A 1 312 ? 15.166 1.996 -14.157 1.00 96.88 312 TYR A O 1
ATOM 2576 N N . GLY A 1 313 ? 15.665 3.747 -12.845 1.00 95.25 313 GLY A N 1
ATOM 2577 C CA . GLY A 1 313 ? 15.195 4.801 -13.738 1.00 95.25 313 GLY A CA 1
ATOM 2578 C C . GLY A 1 313 ? 13.709 5.033 -13.672 1.00 95.25 313 GLY A C 1
ATOM 2579 O O . GLY A 1 313 ? 13.081 5.271 -14.698 1.00 95.25 313 GLY A O 1
ATOM 2580 N N . ASN A 1 314 ? 13.166 4.972 -12.459 1.00 94.12 314 ASN A N 1
ATOM 2581 C CA . ASN A 1 314 ? 11.826 5.452 -12.186 1.00 94.12 314 ASN A CA 1
ATOM 2582 C C . ASN A 1 314 ? 11.919 6.738 -11.348 1.00 94.12 314 ASN A C 1
ATOM 2584 O O . ASN A 1 314 ? 12.161 6.654 -10.145 1.00 94.12 314 ASN A O 1
ATOM 2588 N N . PRO A 1 315 ? 11.731 7.931 -11.943 1.00 91.12 315 PRO A N 1
ATOM 2589 C CA . PRO A 1 315 ? 11.908 9.210 -11.248 1.00 91.12 315 PRO A CA 1
ATOM 2590 C C . PRO A 1 315 ? 10.810 9.518 -10.218 1.00 91.12 315 PRO A C 1
ATOM 2592 O O . PRO A 1 315 ? 10.899 10.523 -9.520 1.00 91.12 315 PRO A O 1
ATOM 2595 N N . LEU A 1 316 ? 9.748 8.708 -10.167 1.00 90.50 316 LEU A N 1
ATOM 2596 C CA . LEU A 1 316 ? 8.629 8.856 -9.233 1.00 90.50 316 LEU A CA 1
ATOM 2597 C C . LEU A 1 316 ? 8.578 7.721 -8.201 1.00 90.50 316 LEU A C 1
ATOM 2599 O O . LEU A 1 316 ? 7.637 7.673 -7.409 1.00 90.50 316 LEU A O 1
ATOM 2603 N N . ALA A 1 317 ? 9.534 6.789 -8.235 1.00 90.06 317 ALA A N 1
ATOM 2604 C CA . ALA A 1 317 ? 9.596 5.704 -7.270 1.00 90.06 317 ALA A CA 1
ATOM 2605 C C . ALA A 1 317 ? 10.010 6.224 -5.891 1.00 90.06 317 ALA A C 1
ATOM 2607 O O . ALA A 1 317 ? 10.880 7.085 -5.770 1.00 90.06 317 ALA A O 1
ATOM 2608 N N . THR A 1 318 ? 9.377 5.668 -4.865 1.00 89.44 318 THR A N 1
ATOM 2609 C CA . THR A 1 318 ? 9.792 5.779 -3.467 1.00 89.44 318 THR A CA 1
ATOM 2610 C C . THR A 1 318 ? 10.567 4.529 -3.070 1.00 89.44 318 THR A C 1
ATOM 2612 O O . THR A 1 318 ? 10.288 3.454 -3.606 1.00 89.44 318 THR A O 1
ATOM 2615 N N . SER A 1 319 ? 11.465 4.646 -2.087 1.00 89.44 319 SER A N 1
ATOM 2616 C CA . SER A 1 319 ? 12.289 3.521 -1.633 1.00 89.44 319 SER A CA 1
ATOM 2617 C C . SER A 1 319 ? 11.465 2.283 -1.282 1.00 89.44 319 SER A C 1
ATOM 2619 O O . SER A 1 319 ? 10.641 2.314 -0.368 1.00 89.44 319 SER A O 1
ATOM 2621 N N . ALA A 1 320 ? 11.757 1.164 -1.945 1.00 89.50 320 ALA A N 1
ATOM 2622 C CA . ALA A 1 320 ? 11.329 -0.170 -1.512 1.00 89.50 320 ALA A CA 1
ATOM 2623 C C . ALA A 1 320 ? 12.311 -0.806 -0.505 1.00 89.50 320 ALA A C 1
ATOM 2625 O O . ALA A 1 320 ? 12.129 -1.942 -0.069 1.00 89.50 320 ALA A O 1
ATOM 2626 N N . SER A 1 321 ? 13.377 -0.087 -0.136 1.00 88.62 321 SER A N 1
ATOM 2627 C CA . SER A 1 321 ? 14.363 -0.541 0.842 1.00 88.62 321 SER A CA 1
ATOM 2628 C C . SER A 1 321 ? 13.739 -0.659 2.234 1.00 88.62 321 SER A C 1
ATOM 2630 O O . SER A 1 321 ? 13.253 0.322 2.792 1.00 88.62 321 SER A O 1
ATOM 2632 N N . SER A 1 322 ? 13.852 -1.834 2.853 1.00 83.44 322 SER A N 1
ATOM 2633 C CA . SER A 1 322 ? 13.312 -2.109 4.186 1.00 83.44 322 SER A CA 1
ATOM 2634 C C . SER A 1 322 ? 14.322 -2.853 5.055 1.00 83.44 322 SER A C 1
ATOM 2636 O O . SER A 1 322 ? 14.789 -3.938 4.709 1.00 83.44 322 SER A O 1
ATOM 2638 N N . ALA A 1 323 ? 14.682 -2.272 6.205 1.00 65.00 323 ALA A N 1
ATOM 2639 C CA . ALA A 1 323 ? 15.628 -2.881 7.144 1.00 65.00 323 ALA A CA 1
ATOM 2640 C C . ALA A 1 323 ? 15.003 -4.010 7.985 1.00 65.00 323 ALA A C 1
ATOM 2642 O O . ALA A 1 323 ? 15.721 -4.910 8.424 1.00 65.00 323 ALA A O 1
ATOM 2643 N N . SER A 1 324 ? 13.683 -3.984 8.209 1.00 63.69 324 SER A N 1
ATOM 2644 C CA . SER A 1 324 ? 12.975 -5.050 8.932 1.00 63.69 324 SER A CA 1
ATOM 2645 C C . SER A 1 324 ? 12.943 -6.355 8.138 1.00 63.69 324 SER A C 1
ATOM 2647 O O . SER A 1 324 ? 12.964 -7.431 8.728 1.00 63.69 324 SER A O 1
ATOM 2649 N N . ASP A 1 325 ? 12.981 -6.275 6.809 1.00 58.44 325 ASP A N 1
ATOM 2650 C CA . ASP A 1 325 ? 12.663 -7.420 5.950 1.00 58.44 325 ASP A CA 1
ATOM 2651 C C . ASP A 1 325 ? 13.902 -8.202 5.480 1.00 58.44 325 ASP A C 1
ATOM 2653 O O . ASP A 1 325 ? 13.784 -9.270 4.872 1.00 58.44 325 ASP A O 1
ATOM 2657 N N . THR A 1 326 ? 15.106 -7.701 5.779 1.00 53.94 326 THR A N 1
ATOM 2658 C CA . THR A 1 326 ? 16.392 -8.318 5.392 1.00 53.94 326 THR A CA 1
ATOM 2659 C C . THR A 1 326 ? 17.222 -8.851 6.558 1.00 53.94 326 THR A C 1
ATOM 2661 O O . THR A 1 326 ? 18.186 -9.590 6.332 1.00 53.94 326 THR A O 1
ATOM 2664 N N . HIS A 1 327 ? 16.890 -8.455 7.790 1.00 47.47 327 HIS A N 1
ATOM 2665 C CA . HIS A 1 327 ? 17.652 -8.785 8.997 1.00 47.47 327 HIS A CA 1
ATOM 2666 C C . HIS A 1 327 ? 16.989 -9.849 9.887 1.00 47.47 327 HIS A C 1
ATOM 2668 O O . HIS A 1 327 ? 17.673 -10.389 10.755 1.00 47.47 327 HIS A O 1
ATOM 2674 N N . PHE A 1 328 ? 15.704 -10.162 9.673 1.00 40.06 328 PHE A N 1
ATOM 2675 C CA . PHE A 1 328 ? 14.914 -11.054 10.538 1.00 40.06 328 PHE A CA 1
ATOM 2676 C C . PHE A 1 328 ? 14.435 -12.362 9.883 1.00 40.06 328 PHE A C 1
ATOM 2678 O O . PHE A 1 328 ? 13.571 -13.026 10.453 1.00 40.06 328 PHE A O 1
ATOM 2685 N N . ASN A 1 329 ? 15.015 -12.761 8.746 1.00 40.78 329 ASN A N 1
ATOM 2686 C CA . ASN A 1 329 ? 14.816 -14.103 8.182 1.00 40.78 329 ASN A CA 1
ATOM 2687 C C . ASN A 1 329 ? 15.995 -15.024 8.487 1.00 40.78 329 ASN A C 1
ATOM 2689 O O . ASN A 1 329 ? 17.145 -14.610 8.207 1.00 40.78 329 ASN A O 1
#

Sequence (329 aa):
MVNTMDKQTKIGFLFMIFLAVALFVSAEVSALELNPFANSKTFVPELKEDMSDFLKEDFNSKYGVIQLSKTMLWFETDRIAEYSLTENTDQCLINCESKGKAVLYTDGKLFDNKYFLNKKGVEVEIDSQYYIKENETYYEDVPQYKEVCSFVETTSNNTLKEPILKEPISQEVCTQEVVGYDKVEKTREVWNEYNFETLKAGEYEWKIIGSKDISQSVDFIPVAHGKRLNEWAWWNNDWEFKRLINLTANVGNFSYLYEVPYSENMQEDYDDLIFTNKAGTEEFNFTIQSYNSTSAIVRINSLGETEIYMYYGNPLATSASSASDTHFN